Protein AF-A0A7R9WRY1-F1 (afdb_monomer)

pLDDT: mean 90.44, std 11.67, range [33.53, 98.62]

Structure (mmCIF, N/CA/C/O backbone):
data_AF-A0A7R9WRY1-F1
#
_entry.id   AF-A0A7R9WRY1-F1
#
loop_
_atom_site.group_PDB
_atom_site.id
_atom_site.type_symbol
_atom_site.label_atom_id
_atom_site.label_alt_id
_atom_site.label_comp_id
_atom_site.label_asym_id
_atom_site.label_entity_id
_atom_site.label_seq_id
_atom_site.pdbx_PDB_ins_code
_atom_site.Cartn_x
_atom_site.Cartn_y
_atom_site.Cartn_z
_atom_site.occupancy
_atom_site.B_iso_or_equiv
_atom_site.auth_seq_id
_atom_site.auth_comp_id
_atom_site.auth_asym_id
_atom_site.auth_atom_id
_atom_site.pdbx_PDB_model_num
ATOM 1 N N . GLY A 1 1 ? -18.457 -10.066 13.095 1.00 45.50 1 GLY A N 1
ATOM 2 C CA . GLY A 1 1 ? -17.871 -11.104 13.972 1.00 45.50 1 GLY A CA 1
ATOM 3 C C . GLY A 1 1 ? -16.964 -10.451 15.003 1.00 45.50 1 GLY A C 1
ATOM 4 O O . GLY A 1 1 ? -16.812 -9.235 14.932 1.00 45.50 1 GLY A O 1
ATOM 5 N N . PRO A 1 2 ? -16.386 -11.199 15.957 1.00 61.84 2 PRO A N 1
ATOM 6 C CA . PRO A 1 2 ? -15.360 -10.650 16.845 1.00 61.84 2 PRO A CA 1
ATOM 7 C C . PRO A 1 2 ? -14.159 -10.163 16.018 1.00 61.84 2 PRO A C 1
ATOM 9 O O . PRO A 1 2 ? -13.760 -10.835 15.065 1.00 61.84 2 PRO A O 1
ATOM 12 N N . ARG A 1 3 ? -13.620 -8.983 16.350 1.00 76.38 3 ARG A N 1
ATOM 13 C CA . ARG A 1 3 ? -12.417 -8.444 15.698 1.00 76.38 3 ARG A CA 1
ATOM 14 C C . ARG A 1 3 ? -11.204 -9.296 16.074 1.00 76.38 3 ARG A C 1
ATOM 16 O O . ARG A 1 3 ? -11.108 -9.768 17.204 1.00 76.38 3 ARG A O 1
ATOM 23 N N . VAL A 1 4 ? -10.282 -9.482 15.137 1.00 79.62 4 VAL A N 1
ATOM 24 C CA . VAL A 1 4 ? -9.008 -10.168 15.389 1.00 79.62 4 VAL A CA 1
ATOM 25 C C . VAL A 1 4 ? -8.042 -9.167 16.020 1.00 79.62 4 VAL A C 1
ATOM 27 O O . VAL A 1 4 ? -7.995 -8.020 15.574 1.00 79.62 4 VAL A O 1
ATOM 30 N N . ASP A 1 5 ? -7.256 -9.587 17.016 1.00 87.25 5 ASP A N 1
ATOM 31 C CA . ASP A 1 5 ? -6.222 -8.772 17.682 1.00 87.25 5 ASP A CA 1
ATOM 32 C C . ASP A 1 5 ? -5.021 -8.478 16.758 1.00 87.25 5 ASP A C 1
ATOM 34 O O . ASP A 1 5 ? -3.879 -8.862 17.000 1.00 87.25 5 ASP A O 1
ATOM 38 N N . VAL A 1 6 ? -5.298 -7.785 15.658 1.00 92.06 6 VAL A N 1
ATOM 39 C CA . VAL A 1 6 ? -4.339 -7.256 14.696 1.00 92.06 6 VAL A CA 1
ATOM 40 C C . VAL A 1 6 ? -4.426 -5.738 14.740 1.00 92.06 6 VAL A C 1
ATOM 42 O O . VAL A 1 6 ? -5.518 -5.163 14.703 1.00 92.06 6 VAL A O 1
ATOM 45 N N . VAL A 1 7 ? -3.255 -5.108 14.805 1.00 94.25 7 VAL A N 1
ATOM 46 C CA . VAL A 1 7 ? -3.072 -3.658 14.734 1.00 94.25 7 VAL A CA 1
ATOM 47 C C . VAL A 1 7 ? -2.216 -3.321 13.519 1.00 94.25 7 VAL A C 1
ATOM 49 O O . VAL A 1 7 ? -1.226 -4.001 13.253 1.00 94.25 7 VAL A O 1
ATOM 52 N N . THR A 1 8 ? -2.580 -2.290 12.760 1.00 95.75 8 THR A N 1
ATOM 53 C CA . THR A 1 8 ? -1.791 -1.865 11.592 1.00 95.75 8 THR A CA 1
ATOM 54 C C . THR A 1 8 ? -1.905 -0.366 11.329 1.00 95.75 8 THR A C 1
ATOM 56 O O . THR A 1 8 ? -2.825 0.293 11.799 1.00 95.75 8 THR A O 1
ATOM 59 N N . LEU A 1 9 ? -0.966 0.197 10.576 1.00 95.88 9 LEU A N 1
ATOM 60 C CA . LEU A 1 9 ? -0.994 1.596 10.162 1.00 95.88 9 LEU A CA 1
ATOM 61 C C . LEU A 1 9 ? -0.843 1.666 8.644 1.00 95.88 9 LEU A C 1
ATOM 63 O O . LEU A 1 9 ? 0.117 1.133 8.083 1.00 95.88 9 LEU A O 1
ATOM 67 N N . LEU A 1 10 ? -1.792 2.324 7.989 1.00 97.12 10 LEU A N 1
ATOM 68 C CA . LEU A 1 10 ? -1.783 2.557 6.553 1.00 97.12 10 LEU A CA 1
ATOM 69 C C . LEU A 1 10 ? -1.215 3.940 6.241 1.00 97.12 10 LEU A C 1
ATOM 71 O O . LEU A 1 10 ? -1.183 4.836 7.082 1.00 97.12 10 LEU A O 1
ATOM 75 N N . ARG A 1 11 ? -0.737 4.091 5.012 1.00 95.69 11 ARG A N 1
ATOM 76 C CA . ARG A 1 11 ? -0.183 5.328 4.471 1.00 95.69 11 ARG A CA 1
ATOM 77 C C . ARG A 1 11 ? -0.632 5.450 3.028 1.00 95.69 11 ARG A C 1
ATOM 79 O O . ARG A 1 11 ? -0.736 4.423 2.358 1.00 95.69 11 ARG A O 1
ATOM 86 N N . GLU A 1 12 ? -0.819 6.674 2.550 1.00 96.62 12 GLU A N 1
ATOM 87 C CA . GLU A 1 12 ? -1.149 6.920 1.151 1.00 96.62 12 GLU A CA 1
ATOM 88 C C . GLU A 1 12 ? -0.107 6.231 0.228 1.00 96.62 12 GLU A C 1
ATOM 90 O O . GLU A 1 12 ? 1.102 6.457 0.396 1.00 96.62 12 GLU A O 1
ATOM 95 N N . PRO A 1 13 ? -0.536 5.353 -0.702 1.00 96.94 13 PRO A N 1
ATOM 96 C CA . PRO A 1 13 ? 0.351 4.474 -1.470 1.00 96.94 13 PRO A CA 1
ATOM 97 C C . PRO A 1 13 ? 1.444 5.192 -2.267 1.00 96.94 13 PRO A C 1
ATOM 99 O O . PRO A 1 13 ? 2.605 4.772 -2.241 1.00 96.94 13 PRO A O 1
ATOM 102 N N . VAL A 1 14 ? 1.117 6.306 -2.930 1.00 95.31 14 VAL A N 1
ATOM 103 C CA . VAL A 1 14 ? 2.088 7.100 -3.700 1.00 95.31 14 VAL A CA 1
ATOM 104 C C . VAL A 1 14 ? 3.126 7.702 -2.753 1.00 95.31 14 VAL A C 1
ATOM 106 O O . VAL A 1 14 ? 4.333 7.564 -2.958 1.00 95.31 14 VAL A O 1
ATOM 109 N N . SER A 1 15 ? 2.678 8.298 -1.651 1.00 93.38 15 SER A N 1
ATOM 110 C CA . SER A 1 15 ? 3.524 8.854 -0.595 1.00 93.38 15 SER A CA 1
ATOM 111 C C . SER A 1 15 ? 4.430 7.802 0.042 1.00 93.38 15 SER A C 1
ATOM 113 O O . SER A 1 15 ? 5.588 8.096 0.378 1.00 93.38 15 SER A O 1
ATOM 115 N N . ARG A 1 16 ? 3.932 6.571 0.200 1.00 93.75 16 ARG A N 1
ATOM 116 C CA . ARG A 1 16 ? 4.701 5.417 0.669 1.00 93.75 16 ARG A CA 1
ATOM 117 C C . ARG A 1 16 ? 5.790 5.034 -0.331 1.00 93.75 16 ARG A C 1
ATOM 119 O O . ARG A 1 16 ? 6.956 5.009 0.065 1.00 93.75 16 ARG A O 1
ATOM 126 N N . ALA A 1 17 ? 5.449 4.854 -1.605 1.00 94.38 17 ALA A N 1
ATOM 127 C CA . ALA A 1 17 ? 6.409 4.530 -2.656 1.00 94.38 17 ALA A CA 1
ATOM 128 C C . ALA A 1 17 ? 7.502 5.603 -2.811 1.00 94.38 17 ALA A C 1
ATOM 130 O O . ALA A 1 17 ? 8.682 5.269 -2.826 1.00 94.38 17 ALA A O 1
ATOM 131 N N . ILE A 1 18 ? 7.163 6.899 -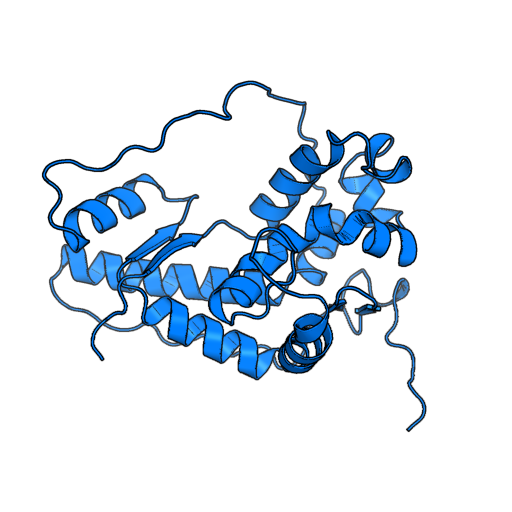2.800 1.00 93.06 18 ILE A N 1
ATOM 132 C CA . ILE A 1 18 ? 8.161 7.992 -2.831 1.00 93.06 18 ILE A CA 1
ATOM 133 C C . ILE A 1 18 ? 9.115 7.892 -1.642 1.00 93.06 18 ILE A C 1
ATOM 135 O O . ILE A 1 18 ? 10.336 8.019 -1.764 1.00 93.06 18 ILE A O 1
ATOM 139 N N . SER A 1 19 ? 8.551 7.707 -0.448 1.00 90.88 19 SER A N 1
ATOM 140 C CA . SER A 1 19 ? 9.341 7.595 0.772 1.00 90.88 19 SER A CA 1
ATOM 141 C C . SER A 1 19 ? 10.289 6.406 0.707 1.00 90.88 19 SER A C 1
ATOM 143 O O . SER A 1 19 ? 11.431 6.521 1.163 1.00 90.88 19 SER A O 1
ATOM 145 N N . HIS A 1 20 ? 9.823 5.291 0.147 1.00 91.62 20 HIS A N 1
ATOM 146 C CA . HIS A 1 20 ? 10.615 4.087 0.019 1.00 91.62 20 HIS A CA 1
ATOM 147 C C . HIS A 1 20 ? 11.671 4.195 -1.081 1.00 91.62 20 HIS A C 1
ATOM 149 O O . HIS A 1 20 ? 12.813 3.841 -0.814 1.00 91.62 20 HIS A O 1
ATOM 155 N N . PHE A 1 21 ? 11.383 4.829 -2.220 1.00 92.94 21 PHE A N 1
ATOM 156 C CA . PHE A 1 21 ? 12.374 5.166 -3.248 1.00 92.94 21 PHE A CA 1
ATOM 157 C C . PHE A 1 21 ? 13.598 5.869 -2.636 1.00 92.94 21 PHE A C 1
ATOM 159 O O . PHE A 1 21 ? 14.739 5.428 -2.799 1.00 92.94 21 PHE A O 1
ATOM 166 N N . TYR A 1 22 ? 13.382 6.926 -1.842 1.00 91.31 22 TYR A N 1
ATOM 167 C CA . TYR A 1 22 ? 14.478 7.670 -1.206 1.00 91.31 22 TYR A CA 1
ATOM 168 C C . TYR A 1 22 ? 15.201 6.904 -0.096 1.00 91.31 22 TYR A C 1
ATOM 170 O O . TYR A 1 22 ? 16.347 7.237 0.226 1.00 91.31 22 TYR A O 1
ATOM 178 N N . PHE A 1 23 ? 14.538 5.930 0.522 1.00 89.88 23 PHE A N 1
ATOM 179 C CA . PHE A 1 23 ? 15.157 5.016 1.473 1.00 89.88 23 PHE A CA 1
ATOM 180 C C . PHE A 1 23 ? 16.017 3.983 0.740 1.00 89.88 23 PHE A C 1
ATOM 182 O O . PHE A 1 23 ? 17.211 3.885 1.018 1.00 89.88 23 PHE A O 1
ATOM 189 N N . PHE A 1 24 ? 15.441 3.298 -0.247 1.00 90.19 24 PHE A N 1
ATOM 190 C CA . PHE A 1 24 ? 16.066 2.234 -1.019 1.00 90.19 24 PHE A CA 1
ATOM 191 C C . PHE A 1 24 ? 17.310 2.723 -1.768 1.00 90.19 24 PHE A C 1
ATOM 193 O O . PHE A 1 24 ? 18.362 2.089 -1.704 1.00 90.19 24 PHE A O 1
ATOM 200 N N . ARG A 1 25 ? 17.260 3.925 -2.361 1.00 90.12 25 ARG A N 1
ATOM 201 C CA . ARG A 1 25 ? 18.398 4.550 -3.067 1.00 90.12 25 ARG A CA 1
ATOM 202 C C . ARG A 1 25 ? 19.676 4.661 -2.220 1.00 90.12 25 ARG A C 1
ATOM 204 O O . ARG A 1 25 ? 20.769 4.806 -2.765 1.00 90.12 25 ARG A O 1
ATOM 211 N N . ARG A 1 26 ? 19.564 4.621 -0.886 1.00 89.25 26 ARG A N 1
ATOM 212 C CA . ARG A 1 26 ? 20.701 4.728 0.047 1.00 89.25 26 ARG A CA 1
ATOM 213 C C . ARG A 1 26 ? 21.490 3.427 0.175 1.00 89.25 26 ARG A C 1
ATOM 215 O O . ARG A 1 26 ? 22.623 3.467 0.648 1.00 89.25 26 ARG A O 1
ATOM 222 N N . PHE A 1 27 ? 20.924 2.289 -0.221 1.00 89.56 27 PHE A N 1
ATOM 223 C CA . PHE A 1 27 ? 21.610 1.010 -0.102 1.00 89.56 27 PHE A CA 1
ATOM 224 C C . PHE A 1 27 ? 22.742 0.875 -1.117 1.00 89.56 27 PHE A C 1
ATOM 226 O O . PHE A 1 27 ? 22.647 1.320 -2.262 1.00 89.56 27 PHE A O 1
ATOM 233 N N . ALA A 1 28 ? 23.830 0.215 -0.712 1.00 90.25 28 ALA A N 1
ATOM 234 C CA . ALA A 1 28 ? 24.978 -0.036 -1.582 1.00 90.25 28 ALA A CA 1
ATOM 235 C C . ALA A 1 28 ? 24.575 -0.798 -2.858 1.00 90.25 28 ALA A C 1
ATOM 237 O O . ALA A 1 28 ? 25.045 -0.446 -3.938 1.00 90.25 28 ALA A O 1
ATOM 238 N N . TYR A 1 29 ? 23.635 -1.738 -2.733 1.00 89.12 29 TYR A N 1
ATOM 239 C CA . TYR A 1 29 ? 23.139 -2.586 -3.816 1.00 89.12 29 TYR A CA 1
ATOM 240 C C . TYR A 1 29 ? 22.046 -1.950 -4.690 1.00 89.12 29 TYR A C 1
ATOM 242 O O . TYR A 1 29 ? 21.668 -2.558 -5.685 1.00 89.12 29 TYR A O 1
ATOM 250 N N . ALA A 1 30 ? 21.530 -0.757 -4.362 1.00 90.31 30 ALA A N 1
ATOM 251 C CA . ALA A 1 30 ? 20.530 -0.117 -5.218 1.00 90.31 30 ALA A CA 1
ATOM 252 C C . ALA A 1 30 ? 21.116 0.162 -6.622 1.00 90.31 30 ALA A C 1
ATOM 254 O O . ALA A 1 30 ? 22.277 0.602 -6.697 1.00 90.31 30 ALA A O 1
ATOM 255 N N . PRO A 1 31 ? 20.354 -0.063 -7.715 1.00 90.19 31 PRO A N 1
ATOM 256 C CA . PRO A 1 31 ? 20.855 0.075 -9.080 1.00 90.19 31 PRO A CA 1
ATOM 257 C C . PRO A 1 31 ? 21.487 1.438 -9.355 1.00 90.19 31 PRO A C 1
ATOM 259 O O . PRO A 1 31 ? 21.016 2.476 -8.880 1.00 90.19 31 PRO A O 1
ATOM 262 N N . LYS A 1 32 ? 22.569 1.448 -10.145 1.00 88.56 32 LYS A N 1
ATOM 263 C CA . LYS A 1 32 ? 23.288 2.688 -10.481 1.00 88.56 32 LYS A CA 1
ATOM 264 C C . LYS A 1 32 ? 22.376 3.693 -11.186 1.00 88.56 32 LYS A C 1
ATOM 266 O O . LYS A 1 32 ? 22.418 4.862 -10.816 1.00 88.56 32 LYS A O 1
ATOM 271 N N . SER A 1 33 ? 21.531 3.226 -12.110 1.00 85.56 33 SER A N 1
ATOM 272 C CA . SER A 1 33 ? 20.552 4.047 -12.838 1.00 85.56 33 SER A CA 1
ATOM 273 C C . SER A 1 33 ? 19.607 4.795 -11.894 1.00 85.56 33 SER A C 1
ATOM 275 O O . SER A 1 33 ? 19.383 5.990 -12.057 1.00 85.56 33 SER A O 1
ATOM 277 N N . MET A 1 34 ? 19.139 4.135 -10.833 1.00 89.00 34 MET A N 1
ATOM 278 C CA . MET A 1 34 ? 18.301 4.750 -9.800 1.00 89.00 34 MET A CA 1
ATOM 279 C C . MET A 1 34 ? 19.071 5.761 -8.931 1.00 89.00 34 MET A C 1
ATOM 281 O O . MET A 1 34 ? 18.517 6.772 -8.501 1.00 89.00 34 MET A O 1
ATOM 285 N N . LYS A 1 35 ? 20.356 5.512 -8.641 1.00 89.50 35 LYS A N 1
ATOM 286 C CA . LYS A 1 35 ? 21.186 6.437 -7.844 1.00 89.50 35 LYS A CA 1
ATOM 287 C C . LYS A 1 35 ? 21.534 7.719 -8.591 1.00 89.50 35 LYS A C 1
ATOM 289 O O . LYS A 1 35 ? 21.655 8.758 -7.945 1.00 89.50 35 LYS A O 1
ATOM 294 N N . SER A 1 36 ? 21.719 7.635 -9.907 1.00 90.19 36 SER A N 1
ATOM 295 C CA . SER A 1 36 ? 22.083 8.770 -10.758 1.00 90.19 36 SER A CA 1
ATOM 296 C C . SER A 1 36 ? 20.894 9.615 -11.216 1.00 90.19 36 SER A C 1
ATOM 298 O O . SER A 1 36 ? 21.121 10.718 -11.696 1.00 90.19 36 SER A O 1
ATOM 300 N N . ARG A 1 37 ? 19.659 9.119 -11.071 1.00 92.00 37 ARG A N 1
ATOM 301 C CA . ARG A 1 37 ? 18.427 9.786 -11.514 1.00 92.00 37 ARG A CA 1
ATOM 302 C C . ARG A 1 37 ? 17.610 10.348 -10.341 1.00 92.00 37 ARG A C 1
ATOM 304 O O . ARG A 1 37 ? 17.663 9.875 -9.196 1.00 92.00 37 ARG A O 1
ATOM 311 N N . THR A 1 38 ? 16.822 11.376 -10.624 1.00 93.69 38 THR A N 1
ATOM 312 C CA . THR A 1 38 ? 15.678 11.784 -9.803 1.00 93.69 38 THR A CA 1
ATOM 313 C C . THR A 1 38 ? 14.568 10.728 -9.876 1.00 93.69 38 THR A C 1
ATOM 315 O O . THR A 1 38 ? 14.595 9.842 -10.726 1.00 93.69 38 THR A O 1
ATOM 318 N N . ILE A 1 39 ? 13.574 10.800 -8.982 1.00 93.38 39 ILE A N 1
ATOM 319 C CA . ILE A 1 39 ? 12.424 9.881 -9.047 1.00 93.38 39 ILE A CA 1
ATOM 320 C C . ILE A 1 39 ? 11.619 10.065 -10.344 1.00 93.38 39 ILE A C 1
ATOM 322 O O . ILE A 1 39 ? 11.138 9.080 -10.892 1.00 93.38 39 ILE A O 1
ATOM 326 N N . ASN A 1 40 ? 11.530 11.302 -10.852 1.00 96.00 40 ASN A N 1
ATOM 327 C CA . ASN A 1 40 ? 10.840 11.617 -12.104 1.00 96.00 40 ASN A CA 1
ATOM 328 C C . ASN A 1 40 ? 11.537 10.945 -13.291 1.00 96.00 40 ASN A C 1
ATOM 330 O O . ASN A 1 40 ? 10.923 10.134 -13.971 1.00 96.00 40 ASN A O 1
ATOM 334 N N . GLU A 1 41 ? 12.835 11.202 -13.476 1.00 95.62 41 GLU A N 1
ATOM 335 C CA . GLU A 1 41 ? 13.641 10.574 -14.537 1.00 95.62 41 GLU A CA 1
ATOM 336 C C . GLU A 1 41 ? 13.610 9.046 -14.422 1.00 95.62 41 GLU A C 1
ATOM 338 O O . GLU A 1 41 ? 13.432 8.339 -15.405 1.00 95.62 41 GLU A O 1
ATOM 343 N N . TRP A 1 42 ? 13.731 8.503 -13.208 1.00 94.75 42 TRP A N 1
ATOM 344 C CA . TRP A 1 42 ? 13.697 7.057 -13.016 1.00 94.75 42 TRP A CA 1
ATOM 345 C C . TRP A 1 42 ? 12.336 6.440 -13.396 1.00 94.75 42 TRP A C 1
ATOM 347 O O . TRP A 1 42 ? 12.329 5.410 -14.062 1.00 94.75 42 TRP A O 1
ATOM 357 N N . LEU A 1 43 ? 11.192 7.047 -13.069 1.00 94.56 43 LEU A N 1
ATOM 358 C CA . LEU A 1 43 ? 9.879 6.525 -13.490 1.00 94.56 43 LEU A CA 1
ATOM 359 C C . LEU A 1 43 ? 9.634 6.694 -15.003 1.00 94.56 43 LEU A C 1
ATOM 361 O O . LEU A 1 43 ? 9.118 5.792 -15.673 1.00 94.56 43 LEU A O 1
ATOM 365 N N . LEU A 1 44 ? 10.008 7.848 -15.555 1.00 95.00 44 LEU A N 1
ATOM 366 C CA . LEU A 1 44 ? 9.702 8.214 -16.939 1.00 95.00 44 LEU A CA 1
ATOM 367 C C . LEU A 1 44 ? 10.654 7.574 -17.959 1.00 95.00 44 LEU A C 1
ATOM 369 O O . LEU A 1 44 ? 10.227 7.276 -19.069 1.00 95.00 44 LEU A O 1
ATOM 373 N N . GLU A 1 45 ? 11.902 7.291 -17.585 1.00 94.31 45 GLU A N 1
ATOM 374 C CA . GLU A 1 45 ? 12.937 6.850 -18.534 1.00 94.31 45 GLU A CA 1
ATOM 375 C C . GLU A 1 45 ? 13.389 5.397 -18.344 1.00 94.31 45 GLU A C 1
ATOM 377 O O . GLU A 1 45 ? 14.063 4.858 -19.220 1.00 94.31 45 GLU A O 1
ATOM 382 N N . SER A 1 46 ? 13.060 4.743 -17.221 1.00 93.19 46 SER A N 1
ATOM 383 C CA . SER A 1 46 ? 13.506 3.360 -16.998 1.00 93.19 46 SER A CA 1
ATOM 384 C C . SER A 1 46 ? 12.820 2.378 -17.947 1.00 93.19 46 SER A C 1
ATOM 386 O O . SER A 1 46 ? 11.615 2.460 -18.179 1.00 93.19 46 SER A O 1
ATOM 388 N N . ASN A 1 47 ? 13.559 1.412 -18.481 1.00 91.94 47 ASN A N 1
ATOM 389 C CA . ASN A 1 47 ? 12.931 0.299 -19.201 1.00 91.94 47 ASN A CA 1
ATOM 390 C C . ASN A 1 47 ? 12.307 -0.725 -18.225 1.00 91.94 47 ASN A C 1
ATOM 392 O O . ASN A 1 47 ? 12.427 -0.590 -17.005 1.00 91.94 47 ASN A O 1
ATOM 396 N N . GLU A 1 48 ? 11.634 -1.744 -18.765 1.00 91.31 48 GLU A N 1
ATOM 397 C CA . GLU A 1 48 ? 10.937 -2.766 -17.973 1.00 91.31 48 GLU A CA 1
ATOM 398 C C . GLU A 1 48 ? 11.887 -3.469 -16.995 1.00 91.31 48 GLU A C 1
ATOM 400 O O . GLU A 1 48 ? 11.622 -3.525 -15.793 1.00 91.31 48 GLU A O 1
ATOM 405 N N . GLN A 1 49 ? 13.038 -3.925 -17.497 1.00 90.44 49 GLN A N 1
ATOM 406 C CA . GLN A 1 49 ? 14.038 -4.619 -16.694 1.00 90.44 49 GLN A CA 1
ATOM 407 C C . GLN A 1 49 ? 14.595 -3.718 -15.589 1.00 90.44 49 GLN A C 1
ATOM 409 O O . GLN A 1 49 ? 14.753 -4.167 -14.461 1.00 90.44 49 GLN A O 1
ATOM 414 N N . GLU A 1 50 ? 14.842 -2.435 -15.864 1.00 92.06 50 GLU A N 1
ATOM 415 C CA . GLU A 1 50 ? 15.304 -1.485 -14.849 1.00 92.06 50 GLU A CA 1
ATOM 416 C C . GLU A 1 50 ? 14.270 -1.295 -13.727 1.00 92.06 50 GLU A C 1
ATOM 418 O O . GLU A 1 50 ? 14.651 -1.230 -12.553 1.00 92.06 50 GLU A O 1
ATOM 423 N N . LEU A 1 51 ? 12.971 -1.232 -14.050 1.00 91.88 51 LEU A N 1
ATOM 424 C CA . LEU A 1 51 ? 11.898 -1.135 -13.051 1.00 91.88 51 LEU A CA 1
ATOM 425 C C . LEU A 1 51 ? 11.699 -2.436 -12.265 1.00 91.88 51 LEU A C 1
ATOM 427 O O . LEU A 1 51 ? 11.378 -2.362 -11.077 1.00 91.88 51 LEU A O 1
ATOM 431 N N . LEU A 1 52 ? 11.915 -3.598 -12.887 1.00 90.88 52 LEU A N 1
ATOM 432 C CA . LEU A 1 52 ? 11.896 -4.905 -12.220 1.00 90.88 52 LEU A CA 1
ATOM 433 C C . LEU A 1 52 ? 13.118 -5.097 -11.306 1.00 90.88 52 LEU A C 1
ATOM 435 O O . LEU A 1 52 ? 12.970 -5.489 -10.149 1.00 90.88 52 LEU A O 1
ATOM 439 N N . ASP A 1 53 ? 14.314 -4.731 -11.765 1.00 89.31 53 ASP A N 1
ATOM 440 C CA . ASP A 1 53 ? 15.560 -4.804 -10.988 1.00 89.31 53 ASP A CA 1
ATOM 441 C C . ASP A 1 53 ? 15.539 -3.868 -9.771 1.00 89.31 53 ASP A C 1
ATOM 443 O O . ASP A 1 53 ? 16.188 -4.123 -8.755 1.00 89.31 53 ASP A O 1
ATOM 447 N N . SER A 1 54 ? 14.788 -2.769 -9.867 1.00 90.69 54 SER A N 1
ATOM 448 C CA . SER A 1 54 ? 14.554 -1.819 -8.777 1.00 90.69 54 SER A CA 1
ATOM 449 C C . SER A 1 54 ? 13.158 -1.936 -8.161 1.00 90.69 54 SER A C 1
ATOM 451 O O . SER A 1 54 ? 12.722 -1.009 -7.478 1.00 90.69 54 SER A O 1
ATOM 453 N N . ARG A 1 55 ? 12.466 -3.071 -8.351 1.00 89.75 55 ARG A N 1
ATOM 454 C CA . ARG A 1 55 ? 11.068 -3.263 -7.932 1.00 89.75 55 ARG A CA 1
ATOM 455 C C . ARG A 1 55 ? 10.824 -2.941 -6.471 1.00 89.75 55 ARG A C 1
ATOM 457 O O . ARG A 1 55 ? 9.868 -2.238 -6.151 1.00 89.75 55 ARG A O 1
ATOM 464 N N . ASP A 1 56 ? 11.730 -3.377 -5.605 1.00 88.06 56 ASP A N 1
ATOM 465 C CA . ASP A 1 56 ? 11.670 -3.108 -4.170 1.00 88.06 56 ASP A CA 1
ATOM 466 C C . ASP A 1 56 ? 11.496 -1.611 -3.868 1.00 88.06 56 ASP A C 1
ATOM 468 O O . ASP A 1 56 ? 10.787 -1.272 -2.933 1.00 88.06 56 ASP A O 1
ATOM 472 N N . ALA A 1 57 ? 12.048 -0.701 -4.681 1.00 89.06 57 ALA A N 1
ATOM 473 C CA . ALA A 1 57 ? 11.953 0.740 -4.456 1.00 89.06 57 ALA A CA 1
ATOM 474 C C . ALA A 1 57 ? 10.523 1.303 -4.541 1.00 89.06 57 ALA A C 1
ATOM 476 O O . ALA A 1 57 ? 10.240 2.317 -3.899 1.00 89.06 57 ALA A O 1
ATOM 477 N N . TRP A 1 58 ? 9.641 0.677 -5.324 1.00 89.12 58 TRP A N 1
ATOM 478 C CA . TRP A 1 58 ? 8.274 1.150 -5.565 1.00 89.12 58 TRP A CA 1
ATOM 479 C C . TRP A 1 58 ? 7.191 0.156 -5.129 1.00 89.12 58 TRP A C 1
ATOM 481 O O . TRP A 1 58 ? 6.093 0.584 -4.775 1.00 89.12 58 TRP A O 1
ATOM 491 N N . GLN A 1 59 ? 7.509 -1.142 -5.049 1.00 88.88 59 GLN A N 1
ATOM 492 C CA . GLN A 1 59 ? 6.624 -2.204 -4.557 1.00 88.88 59 GLN A CA 1
ATOM 493 C C . GLN A 1 59 ? 6.112 -1.946 -3.142 1.00 88.88 59 GLN A C 1
ATOM 495 O O . GLN A 1 59 ? 5.040 -2.427 -2.787 1.00 88.88 59 GLN A O 1
ATOM 500 N N . ASP A 1 60 ? 6.837 -1.198 -2.311 1.00 85.88 60 ASP A N 1
ATOM 501 C CA . ASP A 1 60 ? 6.333 -0.883 -0.975 1.00 85.88 60 ASP A CA 1
ATOM 502 C C . ASP A 1 60 ? 5.034 -0.050 -1.029 1.00 85.88 60 ASP A C 1
ATOM 504 O O . ASP A 1 60 ? 4.228 -0.115 -0.107 1.00 85.88 60 ASP A O 1
ATOM 508 N N . GLY A 1 61 ? 4.764 0.652 -2.140 1.00 88.06 61 GLY A N 1
ATOM 509 C CA . GLY A 1 61 ? 3.454 1.249 -2.431 1.00 88.06 61 GLY A CA 1
ATOM 510 C C . GLY A 1 61 ? 2.353 0.251 -2.823 1.00 88.06 61 GLY A C 1
ATOM 511 O O . GLY A 1 61 ? 1.201 0.647 -2.859 1.00 88.06 61 GLY A O 1
ATOM 512 N N . GLN A 1 62 ? 2.683 -1.016 -3.095 1.00 89.81 62 GLN A N 1
ATOM 513 C CA . GLN A 1 62 ? 1.756 -2.146 -3.316 1.00 89.81 62 GLN A CA 1
ATOM 514 C C . GLN A 1 62 ? 1.663 -3.082 -2.093 1.00 89.81 62 GLN A C 1
ATOM 516 O O . GLN A 1 62 ? 1.228 -4.238 -2.177 1.00 89.81 62 GLN A O 1
ATOM 521 N N . ALA A 1 63 ? 2.232 -2.669 -0.960 1.00 91.44 63 ALA A N 1
ATOM 522 C CA . 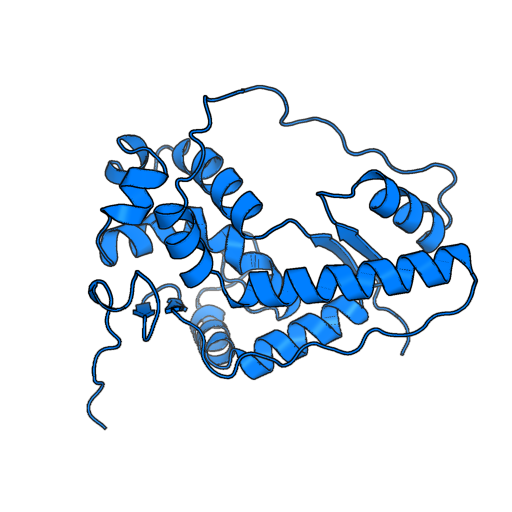ALA A 1 63 ? 2.467 -3.595 0.128 1.00 91.44 63 ALA A CA 1
ATOM 523 C C . ALA A 1 63 ? 1.183 -3.913 0.905 1.00 91.44 63 ALA A C 1
ATOM 525 O O . ALA A 1 63 ? 1.031 -5.055 1.329 1.00 91.44 63 ALA A O 1
ATOM 526 N N . ALA A 1 64 ? 0.266 -2.965 1.112 1.00 95.81 64 ALA A N 1
ATOM 527 C CA . ALA A 1 64 ? -0.853 -3.122 2.040 1.00 95.81 64 ALA A CA 1
ATOM 528 C C . ALA A 1 64 ? -1.785 -4.273 1.646 1.00 95.81 64 ALA A C 1
ATOM 530 O O . ALA A 1 64 ? -2.090 -5.111 2.499 1.00 95.81 64 ALA A O 1
ATOM 531 N N . VAL A 1 65 ? -2.162 -4.383 0.367 1.00 96.75 65 VAL A N 1
ATOM 532 C CA . VAL A 1 65 ? -2.981 -5.509 -0.114 1.00 96.75 65 VAL A CA 1
ATOM 533 C C . VAL A 1 65 ? -2.235 -6.827 0.085 1.00 96.75 65 VAL A C 1
ATOM 535 O O . VAL A 1 65 ? -2.790 -7.776 0.642 1.00 96.75 65 VAL A O 1
ATOM 538 N N . SER A 1 66 ? -0.951 -6.888 -0.278 1.00 94.81 66 SER A N 1
ATOM 539 C CA . SER A 1 66 ? -0.154 -8.115 -0.127 1.00 94.81 66 SER A CA 1
ATOM 540 C C . SER A 1 66 ? 0.066 -8.531 1.338 1.00 94.81 66 SER A C 1
ATOM 542 O O . SER A 1 66 ? 0.073 -9.721 1.661 1.00 94.81 66 SER A O 1
ATOM 544 N N . TRP A 1 67 ? 0.186 -7.564 2.252 1.00 94.69 67 TRP A N 1
ATOM 545 C CA . TRP A 1 67 ? 0.283 -7.796 3.693 1.00 94.69 67 TRP A CA 1
ATOM 546 C C . TRP A 1 67 ? -1.020 -8.347 4.254 1.00 94.69 67 TRP A C 1
ATOM 548 O O . TRP A 1 67 ? -1.015 -9.385 4.915 1.00 94.69 67 TRP A O 1
ATOM 558 N N . LEU A 1 68 ? -2.141 -7.690 3.950 1.00 96.50 68 LEU A N 1
ATOM 559 C CA . LEU A 1 68 ? -3.450 -8.100 4.449 1.00 96.50 68 LEU A CA 1
ATOM 560 C C . LEU A 1 68 ? -3.859 -9.458 3.885 1.00 96.50 68 LEU A C 1
ATOM 562 O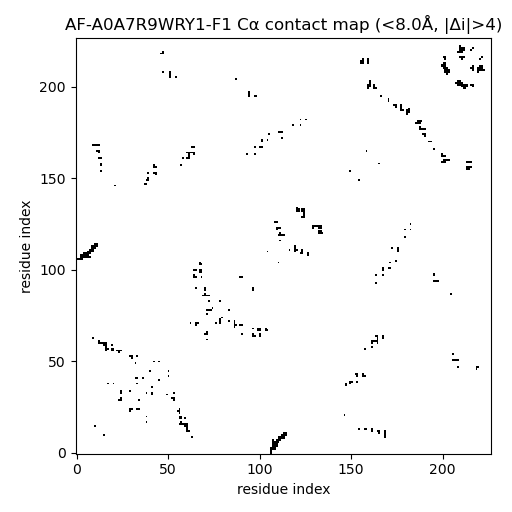 O . LEU A 1 68 ? -4.406 -10.274 4.614 1.00 96.50 68 LEU A O 1
ATOM 566 N N . THR A 1 69 ? -3.547 -9.768 2.630 1.00 96.19 69 THR A N 1
ATOM 567 C CA . THR A 1 69 ? -3.912 -11.050 1.994 1.00 96.19 69 THR A CA 1
ATOM 568 C C . THR A 1 69 ? -2.926 -12.188 2.279 1.00 96.19 69 THR A C 1
ATOM 570 O O . THR A 1 69 ? -3.246 -13.362 2.037 1.00 96.19 69 THR A O 1
ATOM 573 N N . GLY A 1 70 ? -1.765 -11.875 2.862 1.00 93.88 70 GLY A N 1
ATOM 574 C CA . GLY A 1 70 ? -0.695 -12.832 3.141 1.00 93.88 70 GLY A CA 1
ATOM 575 C C . GLY A 1 70 ? 0.080 -13.266 1.893 1.00 93.88 70 GLY A C 1
ATOM 576 O O . GLY A 1 70 ? 0.682 -14.341 1.895 1.00 93.88 70 GLY A O 1
ATOM 577 N N . THR A 1 71 ? 0.060 -12.468 0.824 1.00 94.00 71 THR A N 1
ATOM 578 C CA . THR A 1 71 ? 0.803 -12.707 -0.425 1.00 94.00 71 THR A CA 1
ATOM 579 C C . THR A 1 71 ? 2.112 -11.923 -0.503 1.00 94.00 71 THR A C 1
ATOM 581 O O . THR A 1 71 ? 2.847 -12.086 -1.469 1.00 94.00 71 THR A O 1
ATOM 584 N N . HIS A 1 72 ? 2.458 -11.121 0.512 1.00 92.25 72 HIS A N 1
ATOM 585 C CA . HIS A 1 72 ? 3.739 -10.415 0.543 1.00 92.25 72 HIS A CA 1
ATOM 586 C C . HIS A 1 72 ? 4.922 -11.397 0.466 1.00 92.25 72 HIS A C 1
ATOM 588 O O . HIS A 1 72 ? 4.988 -12.375 1.221 1.00 92.25 72 HIS A O 1
ATOM 594 N N . ILE A 1 73 ? 5.857 -11.128 -0.447 1.00 89.62 73 ILE A N 1
ATOM 595 C CA . ILE A 1 73 ? 7.033 -11.963 -0.712 1.00 89.62 73 ILE A CA 1
ATOM 596 C C . ILE A 1 73 ? 8.286 -11.178 -0.342 1.00 89.62 73 ILE A C 1
ATOM 598 O O . ILE A 1 73 ? 8.755 -10.330 -1.096 1.00 89.62 73 ILE A O 1
ATOM 602 N N . ALA A 1 74 ? 8.863 -11.510 0.809 1.00 85.50 74 ALA A N 1
ATOM 603 C CA . ALA A 1 74 ? 10.203 -11.090 1.189 1.00 85.50 74 ALA A CA 1
ATOM 604 C C . ALA A 1 74 ? 10.800 -12.068 2.210 1.00 85.50 74 ALA A C 1
ATOM 606 O O . ALA A 1 74 ? 10.084 -12.663 3.016 1.00 85.50 74 ALA A O 1
ATOM 607 N N . SER A 1 75 ? 12.122 -12.232 2.215 1.00 84.12 75 SER A N 1
ATOM 608 C CA . SER A 1 75 ? 12.782 -13.143 3.162 1.00 84.12 75 SER A CA 1
ATOM 609 C C . SER A 1 75 ? 12.590 -12.709 4.619 1.00 84.12 75 SER A C 1
ATOM 611 O O . SER A 1 75 ? 12.407 -13.546 5.497 1.00 84.12 75 SER A O 1
ATOM 613 N N . TRP A 1 76 ? 12.575 -11.401 4.878 1.00 82.81 76 TRP A N 1
ATOM 614 C CA . TRP A 1 76 ? 12.413 -10.830 6.217 1.00 82.81 76 TRP A CA 1
ATOM 615 C C . TRP A 1 76 ? 10.978 -10.912 6.759 1.00 82.81 76 TRP A C 1
ATOM 617 O O . TRP A 1 76 ? 10.788 -10.726 7.957 1.00 82.81 76 TRP A O 1
ATOM 627 N N . VAL A 1 77 ? 9.987 -11.247 5.920 1.00 84.31 77 VAL A N 1
ATOM 628 C CA . VAL A 1 77 ? 8.629 -11.610 6.374 1.00 84.31 77 VAL A CA 1
ATOM 629 C C . VAL A 1 77 ? 8.459 -13.116 6.591 1.00 84.31 77 VAL A C 1
ATOM 631 O O . VAL A 1 77 ? 7.343 -13.588 6.785 1.00 84.31 77 VAL A O 1
ATOM 634 N N . GLY A 1 78 ? 9.548 -13.888 6.524 1.00 87.62 78 GLY A N 1
ATOM 635 C CA . GLY A 1 78 ? 9.517 -15.341 6.690 1.00 87.62 78 GLY A CA 1
ATOM 636 C C . GLY A 1 78 ? 9.001 -16.109 5.471 1.00 87.62 78 GLY A C 1
ATOM 637 O O . GLY A 1 78 ? 8.768 -17.306 5.584 1.00 87.62 78 GLY A O 1
ATOM 638 N N . CYS A 1 79 ? 8.843 -15.462 4.307 1.00 90.94 79 CYS A N 1
ATOM 639 C CA . CYS A 1 79 ? 8.452 -16.151 3.077 1.00 90.94 79 CYS A CA 1
ATOM 640 C C . CYS A 1 79 ? 9.607 -17.025 2.574 1.00 90.94 79 CYS A C 1
ATOM 642 O O . CYS A 1 79 ? 10.671 -16.526 2.190 1.00 90.94 79 CYS A O 1
ATOM 644 N N . THR A 1 80 ? 9.389 -18.335 2.527 1.00 92.31 80 THR A N 1
ATOM 645 C CA . THR A 1 80 ? 10.340 -19.293 1.963 1.00 92.31 80 THR A CA 1
ATOM 646 C C . THR A 1 80 ? 10.275 -19.296 0.436 1.00 92.31 80 THR A C 1
ATOM 648 O O . THR A 1 80 ? 9.262 -18.933 -0.164 1.00 92.31 80 THR A O 1
ATOM 651 N N . LYS A 1 81 ? 11.348 -19.751 -0.229 1.00 90.94 81 LYS A N 1
ATOM 652 C CA . LYS A 1 81 ? 11.368 -19.886 -1.699 1.00 90.94 81 LYS A CA 1
ATOM 653 C C . LYS A 1 81 ? 10.273 -20.824 -2.226 1.00 90.94 81 LYS A C 1
ATOM 655 O O . LYS A 1 81 ? 9.794 -20.614 -3.333 1.00 90.94 81 LYS A O 1
ATOM 660 N N . ALA A 1 82 ? 9.882 -21.827 -1.437 1.00 93.81 82 ALA A N 1
ATOM 661 C CA . ALA A 1 82 ? 8.846 -22.791 -1.800 1.00 93.81 82 ALA A CA 1
ATOM 662 C C . ALA A 1 82 ? 7.434 -22.177 -1.819 1.00 93.81 82 ALA A C 1
ATOM 664 O O . ALA A 1 82 ? 6.575 -22.649 -2.556 1.00 93.81 82 ALA A O 1
ATOM 665 N N . GLU A 1 83 ? 7.195 -21.111 -1.050 1.00 93.06 83 GLU A N 1
ATOM 666 C CA . GLU A 1 83 ? 5.893 -20.433 -0.989 1.00 93.06 83 GLU A CA 1
ATOM 667 C C . GLU A 1 83 ? 5.697 -19.392 -2.096 1.00 93.06 83 GLU A C 1
ATOM 669 O O . GLU A 1 83 ? 4.559 -19.013 -2.378 1.00 93.06 83 GLU A O 1
ATOM 674 N N .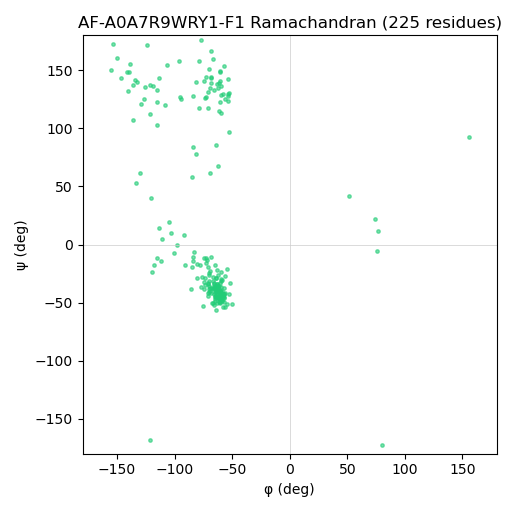 ILE A 1 84 ? 6.784 -18.924 -2.724 1.00 92.06 84 ILE A N 1
ATOM 675 C CA . ILE A 1 84 ? 6.745 -17.853 -3.732 1.00 92.06 84 ILE A CA 1
ATOM 676 C C . ILE A 1 84 ? 5.771 -18.181 -4.874 1.00 92.06 84 ILE A C 1
ATOM 678 O O . ILE A 1 84 ? 4.897 -17.351 -5.119 1.00 92.06 84 ILE A O 1
ATOM 682 N N . PRO A 1 85 ? 5.827 -19.360 -5.532 1.00 92.94 85 PRO A N 1
ATOM 683 C CA . PRO A 1 85 ? 4.935 -19.645 -6.656 1.00 92.94 85 PRO A CA 1
ATOM 684 C C . PRO A 1 85 ? 3.451 -19.581 -6.276 1.00 92.94 85 PRO A C 1
ATOM 686 O O . PRO A 1 85 ? 2.655 -18.999 -7.003 1.00 92.94 85 PRO A O 1
ATOM 689 N N . ALA A 1 86 ? 3.082 -20.117 -5.109 1.00 93.25 86 ALA A N 1
ATOM 690 C CA . ALA A 1 86 ? 1.695 -20.121 -4.649 1.00 93.25 86 ALA A CA 1
ATOM 691 C C . ALA A 1 86 ? 1.189 -18.712 -4.294 1.00 93.25 86 ALA A C 1
ATOM 693 O O . ALA A 1 86 ? 0.033 -18.382 -4.561 1.00 93.25 86 ALA A O 1
ATOM 694 N N . LYS A 1 87 ? 2.044 -17.867 -3.700 1.00 94.00 87 LYS A N 1
ATOM 695 C CA . LYS A 1 87 ? 1.705 -16.469 -3.390 1.00 94.00 87 LYS A CA 1
ATOM 696 C C . LYS A 1 87 ? 1.552 -15.632 -4.658 1.00 94.00 87 LYS A C 1
ATOM 698 O O . LYS A 1 87 ? 0.602 -14.860 -4.735 1.00 94.00 87 LYS A O 1
ATOM 703 N N . GLU A 1 88 ? 2.439 -15.820 -5.635 1.00 91.62 88 GLU A N 1
ATOM 704 C CA . GLU A 1 88 ? 2.361 -15.142 -6.933 1.00 91.62 88 GLU A CA 1
ATOM 705 C C . GLU A 1 88 ? 1.111 -15.554 -7.712 1.00 91.62 88 GLU A C 1
ATOM 707 O O . GLU A 1 88 ? 0.408 -14.695 -8.236 1.00 91.62 88 GLU A O 1
ATOM 712 N N . GLU A 1 89 ? 0.786 -16.850 -7.738 1.00 92.62 89 GLU A N 1
ATOM 713 C CA . GLU A 1 89 ? -0.428 -17.342 -8.395 1.00 92.62 89 GLU A CA 1
ATOM 714 C C . GLU A 1 89 ? -1.684 -16.736 -7.766 1.00 92.62 89 GLU A C 1
ATOM 716 O O . GLU A 1 89 ? -2.540 -16.196 -8.461 1.00 92.62 89 GLU A O 1
ATOM 721 N N . LYS A 1 90 ? -1.753 -16.733 -6.431 1.00 93.25 90 LYS A N 1
ATOM 722 C CA . LYS A 1 90 ? -2.861 -16.124 -5.694 1.00 93.25 90 LYS A CA 1
ATOM 723 C C . LYS A 1 90 ? -2.981 -14.616 -5.959 1.00 93.25 90 LYS A C 1
ATOM 725 O O . LYS A 1 90 ? -4.092 -14.102 -6.012 1.00 93.25 90 LYS A O 1
ATOM 730 N N . ALA A 1 91 ? -1.862 -13.910 -6.125 1.00 92.12 91 ALA A N 1
ATOM 731 C CA . ALA A 1 91 ? -1.842 -12.469 -6.370 1.00 92.12 91 ALA A CA 1
ATOM 732 C C . ALA A 1 91 ? -2.321 -12.063 -7.780 1.00 92.12 91 ALA A C 1
ATOM 734 O O . ALA A 1 91 ? -2.596 -10.882 -8.000 1.00 92.12 91 ALA A O 1
ATOM 735 N N . LYS A 1 92 ? -2.447 -13.006 -8.727 1.00 90.50 92 LYS A N 1
ATOM 736 C CA . LYS A 1 92 ? -2.987 -12.733 -10.073 1.00 90.50 92 LYS A CA 1
ATOM 737 C C . LYS A 1 92 ? -4.464 -12.340 -10.043 1.00 90.50 92 LYS A C 1
ATOM 739 O O . LYS A 1 92 ? -4.881 -11.477 -10.815 1.00 90.50 92 LYS A O 1
ATOM 744 N N . ASP A 1 93 ? -5.241 -12.933 -9.140 1.00 94.12 93 ASP A N 1
ATOM 745 C CA . ASP A 1 93 ? -6.652 -12.598 -8.953 1.00 94.12 93 ASP A CA 1
ATOM 746 C C . ASP A 1 93 ? -6.794 -11.345 -8.077 1.00 94.12 93 ASP A C 1
ATOM 748 O O . ASP A 1 93 ? -7.066 -11.400 -6.874 1.00 94.12 93 ASP A O 1
ATOM 752 N N . HIS A 1 94 ? -6.558 -10.184 -8.688 1.00 94.19 94 HIS A N 1
ATOM 753 C CA . HIS A 1 94 ? -6.625 -8.897 -7.999 1.00 94.19 94 HIS A CA 1
ATOM 754 C C . HIS A 1 94 ? -8.008 -8.618 -7.393 1.00 94.19 94 HIS A C 1
ATOM 756 O O . HIS A 1 94 ? -8.080 -7.991 -6.338 1.00 94.19 94 HIS A O 1
ATOM 762 N N . VAL A 1 95 ? -9.096 -9.102 -8.005 1.00 96.69 95 VAL A N 1
ATOM 763 C CA . VAL A 1 95 ? -10.455 -8.910 -7.481 1.00 96.69 95 VAL A CA 1
ATOM 764 C C . VAL A 1 95 ? -10.611 -9.660 -6.162 1.00 96.69 95 VAL A C 1
ATOM 766 O O . VAL A 1 95 ? -10.979 -9.056 -5.150 1.00 96.69 95 VAL A O 1
ATOM 769 N N . ALA A 1 96 ? -10.246 -10.945 -6.133 1.00 97.31 96 ALA A N 1
ATOM 770 C CA . ALA A 1 96 ? -10.264 -11.728 -4.902 1.00 97.31 96 ALA A CA 1
ATOM 771 C C . ALA A 1 96 ? -9.303 -11.163 -3.843 1.00 97.31 96 ALA A C 1
ATOM 773 O O . ALA A 1 96 ? -9.605 -11.205 -2.648 1.00 97.31 96 ALA A O 1
ATOM 774 N N . MET A 1 97 ? -8.148 -10.622 -4.251 1.00 97.19 97 MET A N 1
ATOM 775 C CA . MET A 1 97 ? -7.180 -10.046 -3.312 1.00 97.19 97 MET A CA 1
ATOM 776 C C . MET A 1 97 ? -7.680 -8.745 -2.686 1.00 97.19 97 MET A C 1
ATOM 778 O O . MET A 1 97 ? -7.518 -8.563 -1.480 1.00 97.19 97 MET A O 1
ATOM 782 N N . LEU A 1 98 ? -8.322 -7.867 -3.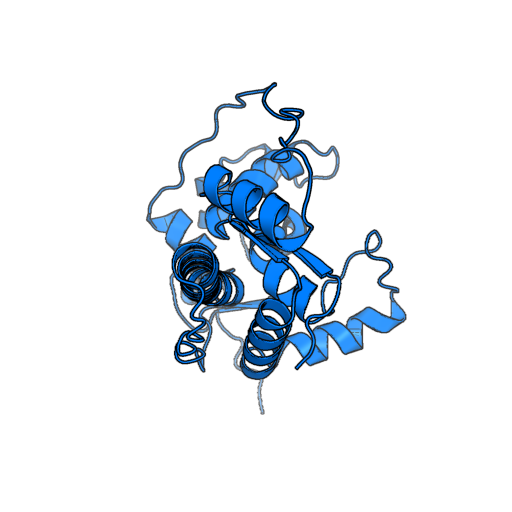458 1.00 97.94 98 LEU A N 1
ATOM 783 C CA . LEU A 1 98 ? -8.904 -6.628 -2.939 1.00 97.94 98 LEU A CA 1
ATOM 784 C C . LEU A 1 98 ? -10.067 -6.912 -1.988 1.00 97.94 98 LEU A C 1
ATOM 786 O O . LEU A 1 98 ? -10.102 -6.340 -0.897 1.00 97.94 98 LEU A O 1
ATOM 790 N N . GLN A 1 99 ? -10.938 -7.860 -2.345 1.00 98.19 99 GLN A N 1
ATOM 791 C CA . GLN A 1 99 ? -12.020 -8.327 -1.478 1.00 98.19 99 GLN A CA 1
ATOM 792 C C . GLN A 1 99 ? -11.473 -8.834 -0.135 1.00 98.19 99 GLN A C 1
ATOM 794 O O . GLN A 1 99 ? -11.853 -8.350 0.931 1.00 98.19 99 GLN A O 1
ATOM 799 N N . LEU A 1 100 ? -10.511 -9.761 -0.181 1.00 98.19 100 LEU A N 1
ATOM 800 C CA . LEU A 1 100 ? -9.916 -10.343 1.020 1.00 98.19 100 LEU A CA 1
ATOM 801 C C . LEU A 1 100 ? -9.157 -9.302 1.859 1.00 98.19 100 LEU A C 1
ATOM 803 O O . LEU A 1 100 ? -9.165 -9.377 3.089 1.00 98.19 100 LEU A O 1
ATOM 807 N N . ALA A 1 101 ? -8.481 -8.342 1.223 1.00 98.31 101 ALA A N 1
ATOM 808 C CA . ALA A 1 101 ? -7.794 -7.261 1.922 1.00 98.31 101 ALA A CA 1
ATOM 809 C C . ALA A 1 101 ? -8.781 -6.348 2.659 1.00 98.31 101 ALA A C 1
ATOM 811 O O . ALA A 1 101 ? -8.546 -6.036 3.826 1.00 98.31 101 ALA A O 1
ATOM 812 N N . ALA A 1 102 ? -9.883 -5.962 2.008 1.00 98.25 102 ALA A N 1
ATOM 813 C CA . ALA A 1 102 ? -10.937 -5.142 2.598 1.00 98.25 102 ALA A CA 1
ATOM 814 C C . ALA A 1 102 ? -11.583 -5.837 3.806 1.00 98.25 102 ALA A C 1
ATOM 816 O O . ALA A 1 102 ? -11.634 -5.259 4.892 1.00 98.25 102 ALA A O 1
ATOM 817 N N . GLU A 1 103 ? -11.974 -7.106 3.654 1.00 97.12 103 GLU A N 1
ATOM 818 C CA . GLU A 1 103 ? -12.541 -7.921 4.738 1.00 97.12 103 GLU A CA 1
ATOM 819 C C . GLU A 1 103 ? -11.584 -8.042 5.927 1.00 97.12 103 GLU A C 1
ATOM 821 O O . GLU A 1 103 ? -11.976 -7.892 7.087 1.00 97.12 103 GLU A O 1
ATOM 826 N N . ARG A 1 104 ? -10.298 -8.294 5.659 1.00 97.50 104 ARG A N 1
ATOM 827 C CA . ARG A 1 104 ? -9.297 -8.429 6.721 1.00 97.50 104 ARG A CA 1
ATOM 828 C C . ARG A 1 104 ? -9.010 -7.105 7.406 1.00 97.50 104 ARG A C 1
ATOM 830 O O . ARG A 1 104 ? -8.874 -7.104 8.629 1.00 97.50 104 ARG A O 1
ATOM 837 N N . LEU A 1 105 ? -8.966 -6.002 6.661 1.00 98.00 105 LEU A N 1
ATOM 838 C CA . LEU A 1 105 ? -8.840 -4.666 7.232 1.00 98.00 105 LEU A CA 1
ATOM 839 C C . LEU A 1 105 ? -10.020 -4.350 8.162 1.00 98.00 105 LEU A C 1
ATOM 841 O O . LEU A 1 105 ? -9.784 -3.934 9.297 1.00 98.00 105 LEU A O 1
ATOM 845 N N . ASP A 1 106 ? -11.259 -4.625 7.744 1.00 96.50 106 ASP A N 1
ATOM 846 C CA . ASP A 1 106 ? -12.451 -4.460 8.593 1.00 96.50 106 ASP A CA 1
ATOM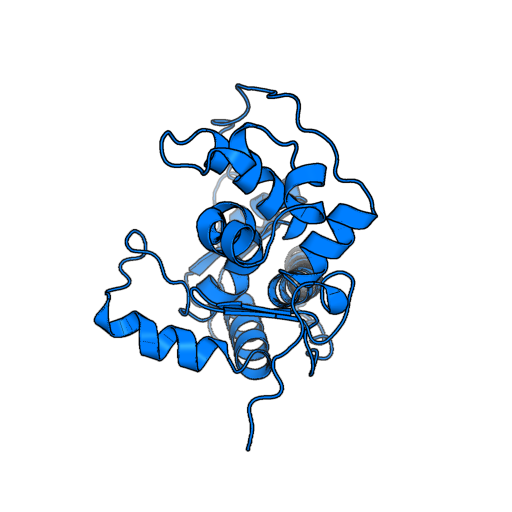 847 C C . ASP A 1 106 ? -12.431 -5.383 9.820 1.00 96.50 106 ASP A C 1
ATOM 849 O O . ASP A 1 106 ? -12.816 -4.986 10.920 1.00 96.50 106 ASP A O 1
ATOM 853 N N . SER A 1 107 ? -11.870 -6.585 9.690 1.00 95.62 107 SER A N 1
ATOM 854 C CA . SER A 1 107 ? -11.736 -7.505 10.822 1.00 95.62 107 SER A CA 1
ATOM 855 C C . SER A 1 107 ? -10.667 -7.101 11.848 1.00 95.62 107 SER A C 1
ATOM 857 O O . SER A 1 107 ? -10.671 -7.638 12.958 1.00 95.62 107 SER A O 1
ATOM 859 N N . THR A 1 108 ? -9.749 -6.181 11.513 1.00 96.50 108 THR A N 1
ATOM 860 C CA . THR A 1 108 ? -8.716 -5.730 12.461 1.00 96.50 108 THR A CA 1
ATOM 861 C C . THR A 1 108 ? -9.345 -5.088 13.687 1.00 96.50 108 THR A C 1
ATOM 863 O O . THR A 1 108 ? -10.280 -4.288 13.575 1.00 96.50 108 THR A O 1
ATOM 866 N N . ARG A 1 109 ? -8.774 -5.361 14.863 1.00 95.56 109 ARG A N 1
ATOM 867 C CA . ARG A 1 109 ? -9.124 -4.649 16.092 1.00 95.56 109 ARG A CA 1
ATOM 868 C C . ARG A 1 109 ? -8.911 -3.152 15.933 1.00 95.56 109 ARG A C 1
ATOM 870 O O . ARG A 1 109 ? -9.803 -2.377 16.264 1.00 95.56 109 ARG A O 1
ATOM 877 N N . TRP A 1 110 ? -7.773 -2.766 15.362 1.00 96.69 110 TRP A N 1
ATOM 878 C CA . TRP A 1 110 ? -7.458 -1.375 15.079 1.00 96.69 110 TRP A CA 1
ATOM 879 C C . TRP A 1 110 ? -6.623 -1.240 13.805 1.00 96.69 110 TRP A C 1
ATOM 881 O O . TRP A 1 110 ? -5.708 -2.023 13.549 1.00 96.69 110 TRP A O 1
ATOM 891 N N . PHE A 1 111 ? -6.894 -0.184 13.047 1.00 98.12 111 PHE A N 1
ATOM 892 C CA . PHE A 1 111 ? -5.931 0.360 12.107 1.00 98.12 111 PHE A CA 1
ATOM 893 C C . PHE A 1 111 ? -5.965 1.885 12.166 1.00 98.12 111 PHE A C 1
ATOM 895 O O . PHE A 1 111 ? -6.980 2.471 12.544 1.00 98.12 111 PHE A O 1
ATOM 902 N N . GLY A 1 112 ? -4.862 2.517 11.783 1.00 97.75 112 GLY A N 1
ATOM 903 C CA . GLY A 1 112 ? -4.781 3.967 11.640 1.00 97.75 112 GLY A CA 1
ATOM 904 C C . GLY A 1 112 ? -4.341 4.402 10.247 1.00 97.75 112 GLY A C 1
ATOM 905 O O . GLY A 1 112 ? -3.885 3.591 9.437 1.00 97.75 112 GLY A O 1
ATOM 906 N N . ILE A 1 113 ? -4.422 5.706 10.008 1.00 98.06 113 ILE A N 1
ATOM 907 C CA . ILE A 1 113 ? -3.964 6.391 8.800 1.00 98.06 113 ILE A CA 1
ATOM 908 C C . ILE A 1 113 ? -2.830 7.336 9.198 1.00 98.06 113 ILE A C 1
ATOM 910 O O . ILE A 1 113 ? -2.993 8.194 10.064 1.00 98.06 113 ILE A O 1
ATOM 914 N N . LEU A 1 114 ? -1.657 7.182 8.585 1.00 94.75 114 LEU A N 1
ATOM 915 C CA . LEU A 1 114 ? -0.467 7.956 8.941 1.00 94.75 114 LEU A CA 1
ATOM 916 C C . LEU A 1 114 ? -0.657 9.461 8.700 1.00 94.75 114 LEU A C 1
ATOM 918 O O . LEU A 1 114 ? -0.171 10.278 9.482 1.00 94.75 114 LEU A O 1
ATOM 922 N N . GLU A 1 115 ? -1.365 9.820 7.632 1.00 95.69 115 GLU A N 1
ATOM 923 C CA . GLU A 1 115 ? -1.733 11.189 7.263 1.00 95.69 115 GLU A CA 1
ATOM 924 C C . GLU A 1 115 ? -2.673 11.844 8.289 1.00 95.69 115 GLU A C 1
ATOM 926 O O . GLU A 1 115 ? -2.766 13.067 8.345 1.00 95.69 115 GLU A O 1
ATOM 931 N N . ASP A 1 116 ? -3.310 11.039 9.139 1.00 97.19 116 ASP A N 1
ATOM 932 C CA . ASP A 1 116 ? -4.233 11.459 10.185 1.00 97.19 116 ASP A CA 1
ATOM 933 C C . ASP A 1 116 ? -3.913 10.758 11.514 1.00 97.19 116 ASP A C 1
ATOM 935 O O . ASP A 1 116 ? -4.705 10.075 12.176 1.00 97.19 116 ASP A O 1
ATOM 939 N N . LEU A 1 117 ? -2.644 10.904 11.879 1.00 95.69 117 LEU A N 1
ATOM 940 C CA . LEU A 1 117 ? -2.078 10.296 13.064 1.00 95.69 117 LEU A CA 1
ATOM 941 C C . LEU A 1 117 ? -2.776 10.704 14.378 1.00 95.69 117 LEU A C 1
ATOM 943 O O . LEU A 1 117 ? -2.931 9.820 15.222 1.00 95.69 117 LEU A O 1
ATOM 947 N N . PRO A 1 118 ? -3.192 11.973 14.596 1.00 96.31 118 PRO A N 1
ATOM 948 C CA . PRO A 1 118 ? -3.852 12.364 15.842 1.00 96.31 118 PRO A CA 1
ATOM 949 C C . PRO A 1 118 ? -5.122 11.551 16.114 1.00 96.31 118 PRO A C 1
ATOM 951 O O . PRO A 1 118 ? -5.192 10.889 17.150 1.00 96.31 118 PRO A O 1
ATOM 954 N N . ARG A 1 119 ? -6.061 11.499 15.154 1.00 97.75 119 ARG A N 1
ATOM 955 C CA . ARG A 1 119 ? -7.291 10.701 15.290 1.00 97.75 119 ARG A CA 1
ATOM 956 C C . ARG A 1 119 ? -6.982 9.209 15.385 1.00 97.75 119 ARG A C 1
ATOM 958 O O . ARG A 1 119 ? -7.579 8.495 16.184 1.00 97.75 119 ARG A O 1
ATOM 965 N N . SER A 1 120 ? -5.996 8.734 14.623 1.00 97.94 120 SER A N 1
ATOM 966 C CA . SER A 1 120 ? -5.579 7.327 14.662 1.00 97.94 120 SER A CA 1
ATOM 967 C C . SER A 1 120 ? -5.109 6.888 16.052 1.00 97.94 120 SER A C 1
ATOM 969 O O . SER A 1 120 ? -5.485 5.811 16.518 1.00 97.94 120 SER A O 1
ATOM 971 N N . MET A 1 121 ? -4.299 7.709 16.726 1.00 97.50 121 MET A N 1
ATOM 972 C CA . MET A 1 121 ? -3.778 7.403 18.063 1.00 97.50 121 MET A CA 1
ATOM 973 C C . MET A 1 121 ? -4.842 7.558 19.154 1.00 97.50 121 MET A C 1
ATOM 975 O O . MET A 1 121 ? -4.834 6.794 20.118 1.00 97.50 121 MET A O 1
ATOM 979 N N . GLU A 1 122 ? -5.778 8.491 18.992 1.00 97.69 122 GLU A N 1
ATOM 980 C CA . GLU A 1 122 ? -6.943 8.629 19.873 1.00 97.69 122 GLU A CA 1
ATOM 981 C C . GLU A 1 122 ? -7.855 7.395 19.793 1.00 97.69 122 GLU A C 1
ATOM 983 O O . GLU A 1 122 ? -8.193 6.805 20.820 1.00 97.69 122 GLU A O 1
ATOM 988 N N . LEU A 1 123 ? -8.144 6.904 18.582 1.00 97.38 123 LEU A N 1
ATOM 989 C CA . LEU A 1 123 ? -8.850 5.631 18.405 1.00 97.38 123 LEU A CA 1
ATOM 990 C C . LEU A 1 123 ? -8.085 4.454 19.005 1.00 97.38 123 LEU A C 1
ATOM 992 O O . LEU A 1 123 ? -8.699 3.579 19.610 1.00 97.38 123 LEU A O 1
ATOM 996 N N . LEU A 1 124 ? -6.756 4.419 18.863 1.00 96.88 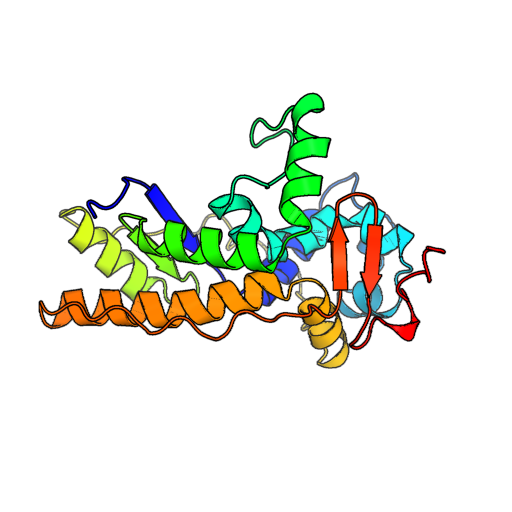124 LEU A N 1
ATOM 997 C CA . LEU A 1 124 ? -5.936 3.356 19.449 1.00 96.88 124 LEU A CA 1
ATOM 998 C C . LEU A 1 124 ? -6.055 3.345 20.976 1.00 96.88 124 LEU A C 1
ATOM 1000 O O . LEU A 1 124 ? -6.200 2.283 21.579 1.00 96.88 124 LEU A O 1
ATOM 1004 N N . GLN A 1 125 ? -6.013 4.527 21.596 1.00 97.12 125 GLN A N 1
ATOM 1005 C CA . GLN A 1 125 ? -6.210 4.680 23.031 1.00 97.12 125 GLN A CA 1
ATOM 1006 C C . GLN A 1 125 ? -7.574 4.140 23.461 1.00 97.12 125 GLN A C 1
ATOM 1008 O O . GLN A 1 125 ? -7.642 3.369 24.415 1.00 97.12 125 GLN A O 1
ATOM 1013 N N . HIS A 1 126 ? -8.636 4.524 22.751 1.00 95.62 126 HIS A N 1
ATOM 1014 C CA . HIS A 1 126 ? -9.999 4.101 23.054 1.00 95.62 126 HIS A CA 1
ATOM 1015 C C . HIS A 1 126 ? -10.185 2.578 22.908 1.00 95.62 126 HIS A C 1
ATOM 1017 O O . HIS A 1 126 ? -10.632 1.920 23.845 1.00 95.62 126 HIS A O 1
ATOM 1023 N N . GLU A 1 127 ? -9.772 1.994 21.778 1.00 94.81 127 GLU A N 1
ATOM 1024 C CA . GLU A 1 127 ? -9.942 0.562 21.453 1.00 94.81 127 GLU A CA 1
ATOM 1025 C C . GLU A 1 127 ? -9.208 -0.394 22.413 1.00 94.81 127 GLU A C 1
ATOM 1027 O O . GLU A 1 127 ? -9.592 -1.558 22.592 1.00 94.81 127 GLU A O 1
ATOM 1032 N N . PHE A 1 128 ? -8.136 0.086 23.042 1.00 95.25 128 PHE A N 1
ATOM 1033 C CA . PHE A 1 128 ? -7.345 -0.681 24.006 1.00 95.25 128 PHE A CA 1
ATOM 1034 C C . PHE A 1 128 ? -7.469 -0.167 25.442 1.00 95.25 128 PHE A C 1
ATOM 1036 O O . PHE A 1 128 ? -6.797 -0.701 26.320 1.00 95.25 128 PHE A O 1
ATOM 1043 N N . GLN A 1 129 ? -8.329 0.829 25.691 1.00 95.38 129 GLN A N 1
ATOM 1044 C CA . GLN A 1 129 ? -8.542 1.440 27.009 1.00 95.38 129 GLN A CA 1
ATOM 1045 C C . GLN A 1 129 ? -7.226 1.878 27.671 1.00 95.38 129 GLN A C 1
ATOM 1047 O O . GLN A 1 129 ? -6.992 1.668 28.860 1.00 95.38 129 GLN A O 1
ATOM 1052 N N . LEU A 1 130 ? -6.331 2.466 26.875 1.00 96.38 130 LEU A N 1
ATOM 1053 C CA . LEU A 1 130 ? -5.027 2.910 27.352 1.00 96.38 130 LEU A CA 1
ATOM 1054 C C . LEU A 1 130 ? -5.181 4.180 28.197 1.00 96.38 130 LEU A C 1
ATOM 1056 O O . LEU A 1 130 ? -5.919 5.100 27.840 1.00 96.38 130 LEU A O 1
ATOM 1060 N N . GLU A 1 131 ? -4.408 4.280 29.278 1.00 97.19 131 GLU A N 1
ATOM 1061 C CA . GLU A 1 131 ? -4.438 5.447 30.172 1.00 97.19 131 GLU A CA 1
ATOM 1062 C C . GLU A 1 131 ? -4.080 6.760 29.461 1.00 97.19 131 GLU A C 1
ATOM 1064 O O . GLU A 1 131 ? -4.531 7.834 29.856 1.00 97.19 131 GLU A O 1
ATOM 1069 N N . LYS A 1 132 ? -3.243 6.688 28.419 1.00 96.38 132 LYS A N 1
ATOM 1070 C CA . LYS A 1 132 ? -2.758 7.846 27.662 1.00 96.38 132 LYS A CA 1
ATOM 1071 C C . LYS A 1 132 ? -2.720 7.539 26.175 1.00 96.38 132 LYS A C 1
ATOM 1073 O O . LYS A 1 132 ? -2.427 6.412 25.778 1.00 96.38 132 LYS A O 1
ATOM 1078 N N . THR A 1 133 ? -2.941 8.570 25.365 1.00 96.44 133 THR A N 1
ATOM 1079 C CA . THR A 1 133 ? -2.789 8.496 23.913 1.00 96.44 133 THR A CA 1
ATOM 1080 C C . THR A 1 133 ? -1.343 8.138 23.554 1.00 96.44 133 THR A C 1
ATOM 1082 O O . THR A 1 133 ? -0.420 8.858 23.959 1.00 96.44 133 THR A O 1
ATOM 1085 N N . PRO A 1 134 ? -1.104 7.046 22.806 1.00 93.81 134 PRO A N 1
ATOM 1086 C CA . PRO A 1 134 ? 0.236 6.700 22.359 1.00 93.81 134 PRO A CA 1
ATOM 1087 C C . PRO A 1 134 ? 0.833 7.795 21.472 1.00 93.81 134 PRO A C 1
ATOM 1089 O O . PRO A 1 134 ? 0.135 8.470 20.718 1.00 93.81 134 PRO A O 1
ATOM 1092 N N . THR A 1 135 ? 2.154 7.950 21.532 1.00 89.81 135 THR A N 1
ATOM 1093 C CA . THR A 1 135 ? 2.888 8.872 20.659 1.00 89.81 135 THR A CA 1
ATOM 1094 C C . THR A 1 135 ? 3.923 8.101 19.857 1.00 89.81 135 THR A C 1
ATOM 1096 O O . THR A 1 135 ? 4.608 7.224 20.382 1.00 89.81 135 THR A O 1
ATOM 1099 N N . MET A 1 136 ? 4.047 8.416 18.568 1.00 83.94 136 MET A N 1
ATOM 1100 C CA . MET A 1 136 ? 5.091 7.817 17.740 1.00 83.94 136 MET A CA 1
ATOM 1101 C C . MET A 1 136 ? 6.403 8.581 17.901 1.00 83.94 136 MET A C 1
ATOM 1103 O O . MET A 1 136 ? 6.464 9.799 17.710 1.00 83.94 136 MET A O 1
ATOM 1107 N N . ALA A 1 137 ? 7.476 7.850 18.203 1.00 79.44 137 ALA A N 1
ATOM 1108 C CA . ALA A 1 137 ? 8.815 8.413 18.250 1.00 79.44 137 ALA A CA 1
ATOM 1109 C C . ALA A 1 137 ? 9.227 8.955 16.870 1.00 79.44 137 ALA A C 1
ATOM 1111 O O . ALA A 1 137 ? 9.086 8.297 15.838 1.00 79.44 137 ALA A O 1
ATOM 1112 N N . ARG A 1 138 ? 9.800 10.161 16.842 1.00 67.94 138 ARG A N 1
ATOM 1113 C CA . ARG A 1 138 ? 10.278 10.821 15.616 1.00 67.94 138 ARG A CA 1
ATOM 1114 C C . ARG A 1 138 ? 11.696 10.362 15.249 1.00 67.94 138 ARG A C 1
ATOM 1116 O O . ARG A 1 138 ? 12.605 11.175 15.133 1.00 67.94 138 ARG A O 1
ATOM 1123 N N . ALA A 1 139 ? 11.898 9.060 15.047 1.00 61.78 139 ALA A N 1
ATOM 1124 C CA . ALA A 1 139 ? 13.230 8.492 14.795 1.00 61.78 139 ALA A CA 1
ATOM 1125 C C . ALA A 1 139 ? 13.819 8.844 13.406 1.00 61.78 139 ALA A C 1
ATOM 1127 O O . ALA A 1 139 ? 15.029 8.790 13.219 1.00 61.78 139 ALA A O 1
ATOM 1128 N N . ASN A 1 140 ? 12.985 9.263 12.442 1.00 58.66 140 ASN A N 1
ATOM 1129 C CA . ASN A 1 140 ? 13.382 9.487 11.041 1.00 58.66 140 ASN A CA 1
ATOM 1130 C C . ASN A 1 140 ? 13.323 10.959 10.575 1.00 58.66 140 ASN A C 1
ATOM 1132 O O . ASN A 1 140 ? 13.382 11.223 9.374 1.00 58.66 140 ASN A O 1
ATOM 1136 N N . GLN A 1 141 ? 13.215 11.939 11.486 1.00 53.16 141 GLN A N 1
ATOM 1137 C CA . GLN A 1 141 ? 13.230 13.367 11.107 1.00 53.16 141 GLN A CA 1
ATOM 1138 C C . GLN A 1 141 ? 14.603 13.847 10.603 1.00 53.16 141 GLN A C 1
ATOM 1140 O O . GLN A 1 141 ? 14.697 14.824 9.855 1.00 53.16 141 GLN A O 1
ATOM 1145 N N . ALA A 1 142 ? 15.676 13.148 10.973 1.00 43.06 142 ALA A N 1
ATOM 1146 C CA . ALA A 1 142 ? 17.039 13.506 10.620 1.00 43.06 142 ALA A CA 1
ATOM 1147 C C . ALA A 1 142 ? 17.411 12.985 9.225 1.00 43.06 142 ALA A C 1
ATOM 1149 O O . ALA A 1 142 ? 18.002 11.920 9.075 1.00 43.06 142 ALA A O 1
ATOM 1150 N N . ARG A 1 143 ? 17.036 13.760 8.203 1.00 51.06 143 ARG A N 1
ATOM 1151 C CA . ARG A 1 143 ? 17.769 14.038 6.949 1.00 51.06 143 ARG A CA 1
ATOM 1152 C C . ARG A 1 143 ? 16.734 14.437 5.909 1.00 51.06 143 ARG A C 1
ATOM 1154 O O . ARG A 1 143 ? 16.195 13.589 5.197 1.00 51.06 143 ARG A O 1
ATOM 1161 N N . LYS A 1 144 ? 16.500 15.749 5.803 1.00 48.72 144 LYS A N 1
ATOM 1162 C CA . LYS A 1 144 ? 15.930 16.386 4.612 1.00 48.72 144 LYS A CA 1
ATOM 1163 C C . LYS A 1 144 ? 16.901 16.170 3.441 1.00 48.72 144 LYS A C 1
ATOM 1165 O O . LYS A 1 144 ? 17.550 17.100 2.985 1.00 48.72 144 LYS A O 1
ATOM 1170 N N . THR A 1 145 ? 17.073 14.932 2.976 1.00 54.59 145 THR A N 1
ATOM 1171 C CA . THR A 1 145 ? 17.519 14.729 1.598 1.00 54.59 145 THR A CA 1
ATOM 1172 C C . THR A 1 145 ? 16.504 15.469 0.749 1.00 54.59 145 THR A C 1
ATOM 1174 O O . THR A 1 145 ? 15.313 15.237 0.951 1.00 54.59 145 THR A O 1
ATOM 1177 N N . GLN A 1 146 ? 16.965 16.387 -0.096 1.00 60.81 146 GLN A N 1
ATOM 1178 C CA . GLN A 1 146 ? 16.134 17.183 -0.992 1.00 60.81 146 GLN A CA 1
ATOM 1179 C C . GLN A 1 146 ? 15.264 16.211 -1.800 1.00 60.81 146 GLN A C 1
ATOM 1181 O O . GLN A 1 146 ? 15.744 15.532 -2.709 1.00 60.81 146 GLN A O 1
ATOM 1186 N N . ARG A 1 147 ? 14.024 16.012 -1.343 1.00 77.50 147 ARG A N 1
ATOM 1187 C CA . ARG A 1 147 ? 13.059 15.159 -2.025 1.00 77.50 147 ARG A CA 1
ATOM 1188 C C . ARG A 1 147 ? 12.544 16.008 -3.166 1.00 77.50 147 ARG A C 1
ATOM 1190 O O . ARG A 1 147 ? 12.018 17.089 -2.932 1.00 77.50 147 ARG A O 1
ATOM 1197 N N . VAL A 1 148 ? 12.795 15.540 -4.374 1.00 80.44 148 VAL A N 1
ATOM 1198 C CA . VAL A 1 148 ? 12.230 16.122 -5.580 1.00 80.44 148 VAL A CA 1
ATOM 1199 C C . VAL A 1 148 ? 10.750 15.773 -5.560 1.00 80.44 148 VAL A C 1
ATOM 1201 O O . VAL A 1 148 ? 10.386 14.627 -5.283 1.00 80.44 148 VAL A O 1
ATOM 1204 N N . GLU A 1 149 ? 9.905 16.769 -5.783 1.00 87.50 149 GLU A N 1
ATOM 1205 C CA . GLU A 1 149 ? 8.477 16.534 -5.945 1.00 87.50 149 GLU A CA 1
ATOM 1206 C C . GLU A 1 149 ? 8.222 15.785 -7.255 1.00 87.50 149 GLU A C 1
ATOM 1208 O O . GLU A 1 149 ? 8.919 15.983 -8.255 1.00 87.50 149 GLU A O 1
ATOM 1213 N N . LEU A 1 150 ? 7.243 14.882 -7.235 1.00 92.56 150 LEU A N 1
ATOM 1214 C CA . LEU A 1 150 ? 6.815 14.198 -8.450 1.00 92.56 150 LEU A CA 1
ATOM 1215 C C . LEU A 1 150 ? 6.111 15.180 -9.377 1.00 92.56 150 LEU A C 1
ATOM 1217 O O . LEU A 1 150 ? 5.222 15.905 -8.928 1.00 92.56 150 LEU A O 1
ATOM 1221 N N . THR A 1 151 ? 6.460 15.131 -10.660 1.00 96.31 151 THR A N 1
ATOM 1222 C CA . THR A 1 151 ? 5.628 15.718 -11.713 1.00 96.31 151 THR A CA 1
ATOM 1223 C C . THR A 1 151 ? 4.311 14.949 -11.824 1.00 96.31 151 THR A C 1
ATOM 1225 O O . THR A 1 151 ? 4.219 13.792 -11.402 1.00 96.31 151 THR A O 1
ATOM 1228 N N . ASP A 1 152 ? 3.287 15.571 -12.407 1.00 95.94 152 ASP A N 1
ATOM 1229 C CA . ASP A 1 152 ? 1.984 14.921 -12.596 1.00 95.94 152 ASP A CA 1
ATOM 1230 C C . ASP A 1 152 ? 2.097 13.667 -13.473 1.00 95.94 152 ASP A C 1
ATOM 1232 O O . ASP A 1 152 ? 1.538 12.625 -13.146 1.00 95.94 152 ASP A O 1
ATOM 1236 N N . GLU A 1 153 ? 2.914 13.723 -14.523 1.00 96.06 153 GLU A N 1
ATOM 1237 C CA . GLU A 1 153 ? 3.176 12.576 -15.396 1.00 96.06 153 GLU A CA 1
ATOM 1238 C C . GLU A 1 153 ? 3.808 11.400 -14.634 1.00 96.06 153 GLU A C 1
ATOM 1240 O O . GLU A 1 153 ? 3.319 10.270 -14.689 1.00 96.06 153 GLU A O 1
ATOM 1245 N N . ALA A 1 154 ? 4.861 11.661 -13.852 1.00 96.31 154 ALA A N 1
ATOM 1246 C CA . ALA A 1 154 ? 5.516 10.624 -13.063 1.00 96.31 154 ALA A CA 1
ATOM 1247 C C . ALA A 1 154 ? 4.597 10.092 -11.949 1.00 96.31 154 ALA A C 1
ATOM 1249 O O . ALA A 1 154 ? 4.656 8.913 -11.593 1.00 96.31 154 ALA A O 1
ATOM 1250 N N . ARG A 1 155 ? 3.714 10.940 -11.408 1.00 96.44 155 ARG A N 1
ATOM 1251 C CA . ARG A 1 155 ? 2.684 10.527 -10.451 1.00 96.44 155 ARG A CA 1
ATOM 1252 C C . ARG A 1 155 ? 1.694 9.559 -11.089 1.00 96.44 155 ARG A C 1
ATOM 1254 O O . ARG A 1 155 ? 1.390 8.550 -10.459 1.00 96.44 155 ARG A O 1
ATOM 1261 N N . GLU A 1 156 ? 1.227 9.817 -12.306 1.00 95.88 156 GLU A N 1
ATOM 1262 C CA . GLU A 1 156 ? 0.325 8.901 -13.016 1.00 95.88 156 GLU A CA 1
ATOM 1263 C C . GLU A 1 156 ? 1.007 7.575 -13.370 1.00 95.88 156 GLU A C 1
ATOM 1265 O O . GLU A 1 156 ? 0.399 6.516 -13.209 1.00 95.88 156 GLU A O 1
ATOM 1270 N N . VAL A 1 157 ? 2.293 7.598 -13.738 1.00 95.56 157 VAL A N 1
ATOM 1271 C CA . VAL A 1 157 ? 3.099 6.372 -13.884 1.00 95.56 157 VAL A CA 1
ATOM 1272 C C . VAL A 1 157 ? 3.159 5.588 -12.573 1.00 95.56 157 VAL A C 1
ATOM 1274 O O . VAL A 1 157 ? 2.948 4.381 -12.554 1.00 95.56 157 VAL A O 1
ATOM 1277 N N . LEU A 1 158 ? 3.411 6.247 -11.443 1.00 95.38 158 LEU A N 1
ATOM 1278 C CA . LEU A 1 158 ? 3.465 5.549 -10.162 1.00 95.38 158 LEU A CA 1
ATOM 1279 C C . LEU A 1 158 ? 2.088 5.007 -9.744 1.00 95.38 158 LEU A C 1
ATOM 1281 O O . LEU A 1 158 ? 2.002 3.904 -9.210 1.00 95.38 158 LEU A O 1
ATOM 1285 N N . ARG A 1 159 ? 1.007 5.746 -10.016 1.00 95.81 159 ARG A N 1
ATOM 1286 C CA . ARG A 1 159 ? -0.373 5.316 -9.740 1.00 95.81 159 ARG A CA 1
ATOM 1287 C C . ARG A 1 159 ? -0.783 4.107 -10.578 1.00 95.81 159 ARG A C 1
ATOM 1289 O O . ARG A 1 159 ? -1.450 3.223 -10.045 1.00 95.81 159 ARG A O 1
ATOM 1296 N N . SER A 1 160 ? -0.357 4.030 -11.842 1.00 94.88 160 SER A N 1
ATOM 1297 C CA . SER A 1 160 ? -0.634 2.875 -12.706 1.00 94.88 160 SER A CA 1
ATOM 1298 C C . SER A 1 160 ? 0.065 1.600 -12.226 1.00 94.88 160 SER A C 1
ATOM 1300 O O . SER A 1 160 ? -0.468 0.509 -12.422 1.00 94.88 160 SER A O 1
ATOM 1302 N N . LEU A 1 161 ? 1.203 1.739 -11.536 1.00 94.19 161 LEU A N 1
ATOM 1303 C CA . LEU A 1 161 ? 1.918 0.632 -10.904 1.00 94.19 161 LEU A CA 1
ATOM 1304 C C . LEU A 1 161 ? 1.258 0.153 -9.606 1.00 94.19 161 LEU A C 1
ATOM 1306 O O . LEU A 1 161 ? 1.402 -1.018 -9.276 1.00 94.19 161 LEU A O 1
ATOM 1310 N N . ILE A 1 162 ? 0.539 0.996 -8.856 1.00 94.94 162 ILE A N 1
ATOM 1311 C CA . ILE A 1 162 ? 0.012 0.647 -7.516 1.00 94.94 162 ILE A CA 1
ATOM 1312 C C . ILE A 1 162 ? -1.529 0.718 -7.370 1.00 94.94 162 ILE A C 1
ATOM 1314 O O . ILE A 1 162 ? -2.035 1.131 -6.324 1.00 94.94 162 ILE A O 1
ATOM 1318 N N . PRO A 1 163 ? -2.323 0.286 -8.370 1.00 95.50 163 PRO A N 1
ATOM 1319 C CA . PRO A 1 163 ? -3.769 0.532 -8.408 1.00 95.50 163 PRO A CA 1
ATOM 1320 C C . PRO A 1 163 ? -4.538 -0.171 -7.283 1.00 95.50 163 PRO A C 1
ATOM 1322 O O . PRO A 1 163 ? -5.525 0.360 -6.777 1.00 95.50 163 PRO A O 1
ATOM 1325 N N . GLN A 1 164 ? -4.074 -1.351 -6.867 1.00 96.44 164 GLN A N 1
ATOM 1326 C CA . GLN A 1 164 ? -4.705 -2.147 -5.815 1.00 96.44 164 GLN A CA 1
ATOM 1327 C C . GLN A 1 164 ? -4.650 -1.437 -4.453 1.00 96.44 164 GLN A C 1
ATOM 1329 O O . GLN A 1 164 ? -5.665 -1.289 -3.773 1.00 96.44 164 GLN A O 1
ATOM 1334 N N . ASP A 1 165 ? -3.474 -0.939 -4.078 1.00 97.38 165 ASP A N 1
ATOM 1335 C CA . ASP A 1 165 ? -3.280 -0.224 -2.819 1.00 97.38 165 ASP A CA 1
ATOM 1336 C C . ASP A 1 165 ? -3.962 1.146 -2.821 1.00 97.38 165 ASP A C 1
ATOM 1338 O O . ASP A 1 165 ? -4.433 1.578 -1.772 1.00 97.38 165 ASP A O 1
ATOM 1342 N N . LEU A 1 166 ? -4.072 1.815 -3.978 1.00 97.69 166 LEU A N 1
ATOM 1343 C CA . LEU A 1 166 ? -4.867 3.044 -4.108 1.00 97.69 166 LEU A CA 1
ATOM 1344 C C . LEU A 1 166 ? -6.335 2.790 -3.768 1.00 97.69 166 LEU A C 1
ATOM 1346 O O . LEU A 1 166 ? -6.891 3.487 -2.920 1.00 97.69 166 LEU A O 1
ATOM 1350 N N . TRP A 1 167 ? -6.931 1.754 -4.366 1.00 98.06 167 TRP A N 1
ATOM 1351 C CA . TRP A 1 167 ? -8.309 1.364 -4.067 1.00 98.06 167 TRP A CA 1
ATOM 1352 C C . TRP A 1 167 ? -8.487 1.010 -2.586 1.00 98.06 167 TRP A C 1
ATOM 1354 O O . TRP A 1 167 ? -9.406 1.506 -1.931 1.00 98.06 167 TRP A O 1
ATOM 1364 N N . LEU A 1 168 ? -7.579 0.200 -2.029 1.00 98.56 168 LEU A N 1
ATOM 1365 C CA . LEU A 1 168 ? -7.657 -0.212 -0.627 1.00 98.56 168 LEU A CA 1
ATOM 1366 C C . LEU A 1 168 ? -7.513 0.989 0.313 1.00 98.56 168 LEU A C 1
ATOM 1368 O O . LEU A 1 168 ? -8.208 1.060 1.324 1.00 98.56 168 LEU A O 1
ATOM 1372 N N . TYR A 1 169 ? -6.626 1.932 -0.003 1.00 98.44 169 TYR A N 1
ATOM 1373 C CA . TYR A 1 169 ? -6.442 3.137 0.795 1.00 98.44 169 TYR A CA 1
ATOM 1374 C C . TYR A 1 169 ? -7.694 4.021 0.770 1.00 98.44 169 TYR A C 1
ATOM 1376 O O . TYR A 1 169 ? -8.112 4.518 1.819 1.00 98.44 169 TYR A O 1
ATOM 1384 N N . ASP A 1 170 ? -8.346 4.160 -0.384 1.00 98.31 170 ASP A N 1
ATOM 1385 C CA . ASP A 1 170 ? -9.620 4.872 -0.492 1.00 98.31 170 ASP A CA 1
ATOM 1386 C C . ASP A 1 170 ? -10.725 4.214 0.341 1.00 98.31 170 ASP A C 1
ATOM 1388 O O . ASP A 1 170 ? -11.379 4.903 1.129 1.00 98.31 170 ASP A O 1
ATOM 1392 N N . TYR A 1 171 ? -10.861 2.887 0.276 1.00 98.56 171 TYR A N 1
ATOM 1393 C CA . TYR A 1 171 ? -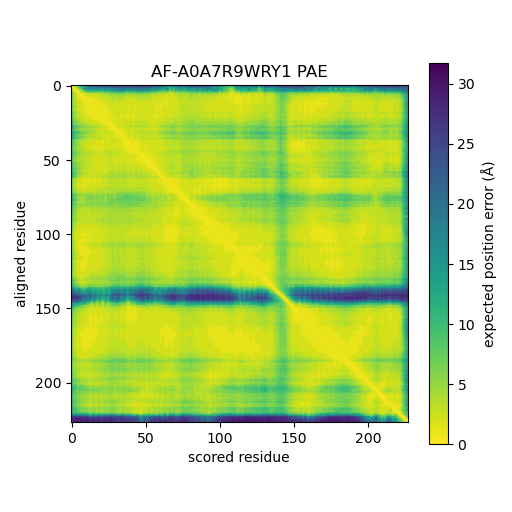11.765 2.147 1.159 1.00 98.56 171 TYR A CA 1
ATOM 1394 C C . TYR A 1 171 ? -11.396 2.312 2.643 1.00 98.56 171 TYR A C 1
ATOM 1396 O O . TYR A 1 171 ? -12.269 2.526 3.486 1.00 98.56 171 TYR A O 1
ATOM 1404 N N . SER A 1 172 ? -10.102 2.290 2.976 1.00 98.50 172 SER A N 1
ATOM 1405 C CA . SER A 1 172 ? -9.634 2.428 4.357 1.00 98.50 172 SER A CA 1
ATOM 1406 C C . SER A 1 172 ? -10.032 3.759 4.988 1.00 98.50 172 SER A C 1
ATOM 1408 O O . SER A 1 172 ? -10.338 3.788 6.176 1.00 98.50 172 SER A O 1
ATOM 1410 N N . LYS A 1 173 ? -10.097 4.844 4.203 1.00 98.62 173 LYS A N 1
ATOM 1411 C CA . LYS A 1 173 ? -10.585 6.147 4.677 1.00 98.62 173 LYS A CA 1
ATOM 1412 C C . LYS A 1 173 ? -12.064 6.083 5.049 1.00 98.62 173 LYS A C 1
ATOM 1414 O O . LYS A 1 173 ? -12.433 6.563 6.113 1.00 98.62 173 LYS A O 1
ATOM 1419 N N . LEU A 1 174 ? -12.897 5.452 4.218 1.00 98.62 174 LEU A N 1
ATOM 1420 C CA . LEU A 1 174 ? -14.326 5.276 4.510 1.00 98.62 174 LEU A CA 1
ATOM 1421 C C . LEU A 1 174 ? -14.531 4.465 5.795 1.00 98.62 174 LEU A C 1
ATOM 1423 O O . LEU A 1 174 ? -15.316 4.841 6.665 1.00 98.62 174 LEU A O 1
ATOM 1427 N N . LEU A 1 175 ? -13.779 3.374 5.937 1.00 98.44 175 LEU A N 1
ATOM 1428 C CA . LEU A 1 175 ? -13.822 2.521 7.120 1.00 98.44 175 LEU A CA 1
ATOM 1429 C C . LEU A 1 175 ? -13.296 3.231 8.371 1.00 98.44 175 LEU A C 1
ATOM 1431 O O . LEU A 1 175 ? -13.852 3.064 9.457 1.00 98.44 175 LEU A O 1
ATOM 1435 N N . PHE A 1 176 ? -12.254 4.047 8.228 1.00 98.50 176 PHE A N 1
ATOM 1436 C CA . PHE A 1 176 ? -11.719 4.848 9.319 1.00 98.50 176 PHE A CA 1
ATOM 1437 C C . PHE A 1 176 ? -12.755 5.854 9.822 1.00 98.50 176 PHE A C 1
ATOM 1439 O O . PHE A 1 176 ? -12.996 5.915 11.024 1.00 98.50 176 PHE A O 1
ATOM 1446 N N . GLU A 1 177 ? -13.433 6.573 8.923 1.00 98.50 177 GLU A N 1
ATOM 1447 C CA . GLU A 1 177 ? -14.504 7.501 9.304 1.00 98.50 177 GLU A CA 1
ATOM 1448 C C . GLU A 1 177 ? -15.682 6.777 9.968 1.00 98.50 177 GLU A C 1
ATOM 1450 O O . GLU A 1 177 ? -16.214 7.257 10.965 1.00 98.50 177 GLU A O 1
ATOM 1455 N N . ALA A 1 178 ? -16.062 5.587 9.495 1.00 98.12 178 ALA A N 1
ATOM 1456 C CA . ALA A 1 178 ? -17.094 4.780 10.150 1.00 98.12 178 ALA A CA 1
ATOM 1457 C C . ALA A 1 178 ? -16.715 4.404 11.595 1.00 98.12 178 ALA A C 1
ATOM 1459 O O . ALA A 1 178 ? -17.540 4.499 12.508 1.00 98.12 178 ALA A O 1
ATOM 1460 N N . ARG A 1 179 ? -15.453 4.017 11.828 1.00 97.75 179 ARG A N 1
ATOM 1461 C CA . ARG A 1 179 ? -14.930 3.717 13.173 1.00 97.75 179 ARG A CA 1
ATOM 1462 C C . ARG A 1 179 ? -14.816 4.970 14.039 1.00 97.75 179 ARG A C 1
ATOM 1464 O O . ARG A 1 179 ? -15.167 4.924 15.215 1.00 97.75 179 ARG A O 1
ATOM 1471 N N . TRP A 1 180 ? -14.384 6.086 13.459 1.00 98.25 180 TRP A N 1
ATOM 1472 C CA . TRP A 1 180 ? -14.322 7.380 14.131 1.00 98.25 180 TRP A CA 1
ATOM 1473 C C . TRP A 1 180 ? -15.708 7.850 14.578 1.00 98.25 180 TRP A C 1
ATOM 1475 O O . TRP A 1 180 ? -15.908 8.199 15.739 1.00 98.25 180 TRP A O 1
ATOM 1485 N N . ASN A 1 181 ? -16.700 7.772 13.695 1.00 98.06 181 ASN A N 1
ATOM 1486 C CA . ASN A 1 181 ? -18.079 8.126 14.014 1.00 98.06 181 ASN A CA 1
ATOM 1487 C C . ASN A 1 181 ? -18.672 7.202 15.079 1.00 98.06 181 ASN A C 1
ATOM 1489 O O . ASN A 1 181 ? -19.373 7.678 15.971 1.00 98.06 181 ASN A O 1
ATOM 1493 N N . HIS A 1 182 ? -18.358 5.904 15.044 1.00 97.56 182 HIS A N 1
ATOM 1494 C CA . HIS A 1 182 ? -18.746 4.989 16.114 1.00 97.56 182 HIS A CA 1
ATOM 1495 C C . HIS A 1 182 ? -18.138 5.380 17.461 1.00 97.56 182 HIS A C 1
ATOM 1497 O O . HIS A 1 182 ? -18.855 5.408 18.455 1.00 97.56 182 HIS A O 1
ATOM 1503 N N . TYR A 1 183 ? -16.854 5.737 17.491 1.00 96.62 183 TYR A N 1
ATOM 1504 C CA . TYR A 1 183 ? -16.204 6.254 18.692 1.00 96.62 183 TYR A CA 1
ATOM 1505 C C . TYR A 1 183 ? -16.906 7.514 19.234 1.00 96.62 183 TYR A C 1
ATOM 1507 O O . TYR A 1 183 ? -17.172 7.601 20.429 1.00 96.62 183 TYR A O 1
ATOM 1515 N N . GLN A 1 184 ? -17.269 8.456 18.361 1.00 97.56 184 GLN A N 1
ATOM 1516 C CA . GLN A 1 184 ? -17.903 9.720 18.759 1.00 97.56 184 GLN A CA 1
ATOM 1517 C C . GLN A 1 184 ? -19.374 9.571 19.186 1.00 97.56 184 GLN A C 1
ATOM 1519 O O . GLN A 1 184 ? -19.843 10.297 20.058 1.00 97.56 184 GLN A O 1
ATOM 1524 N N . THR A 1 185 ? -20.122 8.664 18.554 1.00 97.06 185 THR A N 1
ATOM 1525 C CA . THR A 1 185 ? -21.594 8.596 18.673 1.00 97.06 185 THR A CA 1
ATOM 1526 C C . THR A 1 185 ? -22.114 7.318 19.328 1.00 97.06 185 THR A C 1
ATOM 1528 O O . THR A 1 185 ? -23.303 7.214 19.622 1.00 97.06 185 THR A O 1
ATOM 1531 N N . GLY A 1 186 ? -21.262 6.308 19.503 1.00 95.44 186 GLY A N 1
ATOM 1532 C CA . GLY A 1 186 ? -21.639 4.965 19.944 1.00 95.44 186 GLY A CA 1
ATOM 1533 C C . GLY A 1 186 ? -22.315 4.103 18.870 1.00 95.44 186 GLY A C 1
ATOM 1534 O O . GLY A 1 186 ? -22.520 2.913 19.097 1.00 95.44 186 GLY A O 1
ATOM 1535 N N . THR A 1 187 ? -22.620 4.634 17.679 1.00 95.94 187 THR A N 1
ATOM 1536 C CA . THR A 1 187 ? -23.323 3.894 16.614 1.00 95.94 187 THR A CA 1
ATOM 1537 C C . THR A 1 187 ? -22.381 3.559 15.464 1.00 95.94 187 THR A C 1
ATOM 1539 O O . THR A 1 187 ? -21.815 4.453 14.843 1.00 95.94 187 THR A O 1
ATOM 1542 N N . TYR A 1 188 ? -22.201 2.267 15.176 1.00 95.31 188 TYR A N 1
ATOM 1543 C CA . TYR A 1 188 ? -21.390 1.816 14.043 1.00 95.31 188 TYR A CA 1
ATOM 1544 C C . TYR A 1 188 ? -22.264 1.566 12.819 1.00 95.31 188 TYR A C 1
ATOM 1546 O O . TYR A 1 188 ? -23.201 0.769 12.873 1.00 95.31 188 TYR A O 1
ATOM 1554 N N . VAL A 1 189 ? -21.912 2.211 11.710 1.00 96.69 189 VAL A N 1
ATOM 1555 C CA . VAL A 1 189 ? -22.481 1.942 10.388 1.00 96.69 189 VAL A CA 1
ATOM 1556 C C . VAL A 1 189 ? -21.319 1.560 9.474 1.00 96.69 189 VAL A C 1
ATOM 1558 O O . VAL A 1 189 ? -20.469 2.416 9.223 1.00 96.69 189 VAL A O 1
ATOM 1561 N N . PRO A 1 190 ? -21.226 0.300 9.009 1.00 94.25 190 PRO A N 1
ATOM 1562 C CA . PRO A 1 190 ? -20.157 -0.097 8.101 1.00 94.25 190 PRO A CA 1
ATOM 1563 C C . PRO A 1 190 ? -20.283 0.682 6.782 1.00 94.25 190 PRO A C 1
ATOM 1565 O O . PRO A 1 190 ? -21.403 0.855 6.291 1.00 94.25 190 PRO A O 1
ATOM 1568 N N . PRO A 1 191 ? -19.171 1.164 6.199 1.00 97.00 191 PRO A N 1
ATOM 1569 C CA . PRO A 1 191 ? -19.226 1.848 4.917 1.00 97.00 191 PRO A CA 1
ATOM 1570 C C . PRO A 1 191 ? -19.559 0.856 3.801 1.00 97.00 191 PRO A C 1
ATOM 1572 O O . PRO A 1 191 ? -19.176 -0.315 3.853 1.00 97.00 191 PRO A O 1
ATOM 1575 N N . GLU A 1 192 ? -20.210 1.346 2.751 1.00 95.75 192 GLU A N 1
ATOM 1576 C CA . GLU A 1 192 ? -20.319 0.589 1.509 1.00 95.75 192 GLU A CA 1
ATOM 1577 C C . GLU A 1 192 ? -18.927 0.427 0.887 1.00 95.75 192 GLU A C 1
ATOM 1579 O O . GLU A 1 192 ? -18.141 1.376 0.805 1.00 95.75 192 GLU A O 1
ATOM 1584 N N . MET A 1 193 ? -18.608 -0.796 0.472 1.00 95.31 193 MET A N 1
ATOM 1585 C CA . MET A 1 193 ? -17.360 -1.076 -0.218 1.00 95.31 193 MET A CA 1
ATOM 1586 C C . MET A 1 193 ? -17.443 -0.522 -1.650 1.00 95.31 193 MET A C 1
ATOM 1588 O O . MET A 1 193 ? -18.373 -0.883 -2.375 1.00 95.31 193 MET A O 1
ATOM 1592 N N . PRO A 1 194 ? -16.488 0.319 -2.087 1.00 96.62 194 PRO A N 1
ATOM 1593 C CA . PRO A 1 194 ? -16.454 0.802 -3.460 1.00 96.62 194 PRO A CA 1
ATOM 1594 C C . PRO A 1 194 ? -16.387 -0.358 -4.465 1.00 96.62 194 PRO A C 1
ATOM 1596 O O . PRO A 1 194 ? -15.822 -1.406 -4.145 1.00 96.62 194 PRO A O 1
ATOM 1599 N N . PRO A 1 195 ? -16.878 -0.183 -5.703 1.00 97.50 195 PRO A N 1
ATOM 1600 C CA . PRO A 1 195 ? -16.725 -1.194 -6.740 1.00 97.50 195 PRO A CA 1
ATOM 1601 C C . PRO A 1 195 ? -15.256 -1.590 -6.916 1.00 97.50 195 PRO A C 1
ATOM 1603 O O . PRO A 1 195 ? -14.385 -0.731 -7.082 1.00 97.50 195 PRO A O 1
ATOM 1606 N N . ILE A 1 196 ? -14.975 -2.893 -6.869 1.00 97.31 196 ILE A N 1
ATOM 1607 C CA . ILE A 1 196 ? -13.630 -3.41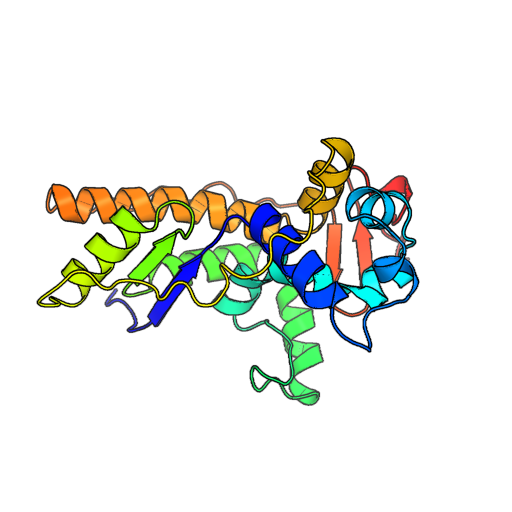4 -7.113 1.00 97.31 196 ILE A CA 1
ATOM 1608 C C . ILE A 1 196 ? -13.332 -3.290 -8.616 1.00 97.31 196 ILE A C 1
ATOM 1610 O O . ILE A 1 196 ? -14.129 -3.777 -9.431 1.00 97.31 196 ILE A O 1
ATOM 1614 N N . PRO A 1 197 ? -12.210 -2.655 -9.010 1.00 94.81 197 PRO A N 1
ATOM 1615 C CA . PRO A 1 197 ? -11.834 -2.549 -10.412 1.00 94.81 197 PRO A CA 1
ATOM 1616 C C . PRO A 1 197 ? -11.664 -3.947 -11.008 1.00 94.81 197 PRO A C 1
ATOM 1618 O O . PRO A 1 197 ? -10.949 -4.770 -10.451 1.00 94.81 197 PRO A O 1
ATOM 1621 N N . GLN A 1 198 ? -12.325 -4.202 -12.139 1.00 93.94 198 GLN A N 1
ATOM 1622 C CA . GLN A 1 198 ? -12.218 -5.473 -12.874 1.00 93.94 198 GLN A CA 1
ATOM 1623 C C . GLN A 1 198 ? -10.963 -5.541 -13.753 1.00 93.94 198 GLN A C 1
ATOM 1625 O O . GLN A 1 198 ? -10.584 -6.599 -14.248 1.00 93.94 198 GLN A O 1
ATOM 1630 N N . GLN A 1 199 ? -10.354 -4.383 -14.001 1.00 90.69 199 GLN A N 1
ATOM 1631 C CA . GLN A 1 199 ? -9.144 -4.223 -14.785 1.00 90.69 199 GLN A CA 1
ATOM 1632 C C . GLN A 1 199 ? -8.234 -3.251 -14.049 1.00 90.69 199 GLN A C 1
ATOM 1634 O O . GLN A 1 199 ? -8.686 -2.218 -13.550 1.00 90.69 199 GLN A O 1
ATOM 1639 N N . ILE A 1 200 ? -6.947 -3.576 -14.007 1.00 92.62 200 ILE A N 1
ATOM 1640 C CA . ILE A 1 200 ? -5.907 -2.723 -13.437 1.00 92.62 200 ILE A CA 1
ATOM 1641 C C . ILE A 1 200 ? -4.960 -2.263 -14.554 1.00 92.62 200 ILE A C 1
ATOM 1643 O O . ILE A 1 200 ? -4.703 -3.048 -15.468 1.00 92.62 200 ILE A O 1
ATOM 1647 N N . PRO A 1 201 ? -4.439 -1.018 -14.515 1.00 93.81 201 PRO A N 1
ATOM 1648 C CA . PRO A 1 201 ? -3.597 -0.489 -15.588 1.00 93.81 201 PRO A CA 1
ATOM 1649 C C . PRO A 1 201 ? -2.363 -1.338 -15.873 1.00 93.81 201 PRO A C 1
ATOM 1651 O O . PRO A 1 201 ? -2.092 -1.667 -17.027 1.00 93.81 201 PRO A O 1
ATOM 1654 N N . CYS A 1 202 ? -1.666 -1.732 -14.807 1.00 91.88 202 CYS A N 1
ATOM 1655 C CA . CYS A 1 202 ? -0.508 -2.602 -14.867 1.00 91.88 202 CYS A CA 1
ATOM 1656 C C . CYS A 1 202 ? -0.687 -3.810 -13.955 1.00 91.88 202 CYS A C 1
ATOM 1658 O O . CYS A 1 202 ? -1.072 -3.692 -12.789 1.00 91.88 202 CYS A O 1
ATOM 1660 N N . TRP A 1 203 ? -0.339 -4.973 -14.488 1.00 88.62 203 TRP A N 1
ATOM 1661 C CA . TRP A 1 203 ? -0.056 -6.166 -13.722 1.00 88.62 203 TRP A CA 1
ATOM 1662 C C . TRP A 1 203 ? 1.452 -6.256 -13.501 1.00 88.62 203 TRP A C 1
ATOM 1664 O O . TRP A 1 203 ? 2.247 -6.181 -14.438 1.00 88.62 203 TRP A O 1
ATOM 1674 N N . SER A 1 204 ? 1.858 -6.408 -12.243 1.00 87.00 204 SER A N 1
ATOM 1675 C CA . SER A 1 204 ? 3.258 -6.640 -11.922 1.00 87.00 204 SER A CA 1
ATOM 1676 C C . SER A 1 204 ? 3.412 -7.647 -10.804 1.00 87.00 204 SER A C 1
ATOM 1678 O O . SER A 1 204 ? 2.830 -7.487 -9.732 1.00 87.00 204 SER A O 1
ATOM 1680 N N . ASN A 1 205 ? 4.293 -8.611 -11.037 1.00 85.50 205 ASN A N 1
ATOM 1681 C CA . ASN A 1 205 ? 4.852 -9.480 -10.016 1.00 85.50 205 ASN A CA 1
ATOM 1682 C C . ASN A 1 205 ? 6.380 -9.362 -9.989 1.00 85.50 205 ASN A C 1
ATOM 1684 O O . ASN A 1 205 ? 6.953 -8.453 -10.591 1.00 85.50 205 ASN A O 1
ATOM 1688 N N . ARG A 1 206 ? 7.059 -10.264 -9.275 1.00 80.75 206 ARG A N 1
ATOM 1689 C CA . ARG A 1 206 ? 8.524 -10.266 -9.188 1.00 80.75 206 ARG A CA 1
ATOM 1690 C C . ARG A 1 206 ? 9.236 -10.428 -10.538 1.00 80.75 206 ARG A C 1
ATOM 1692 O O . ARG A 1 206 ? 10.401 -10.058 -10.640 1.00 80.75 206 ARG A O 1
ATOM 1699 N N . PHE A 1 207 ? 8.572 -11.012 -11.529 1.00 83.81 207 PHE A N 1
ATOM 1700 C CA . PHE A 1 207 ? 9.187 -11.444 -12.785 1.00 83.81 207 PHE A CA 1
ATOM 1701 C C . PHE A 1 207 ? 8.630 -10.736 -14.021 1.00 83.81 207 PHE A C 1
ATOM 1703 O O . PHE A 1 207 ? 9.269 -10.773 -15.061 1.00 83.81 207 PHE A O 1
ATOM 1710 N N . HIS A 1 208 ? 7.457 -10.116 -13.911 1.00 87.81 208 HIS A N 1
ATOM 1711 C CA . HIS A 1 208 ? 6.730 -9.536 -15.031 1.00 87.81 208 HIS A CA 1
ATOM 1712 C C . HIS A 1 208 ? 6.220 -8.151 -14.651 1.00 87.81 208 HIS A C 1
ATOM 1714 O O . HIS A 1 208 ? 5.756 -7.927 -13.524 1.00 87.81 208 HIS A O 1
ATOM 1720 N N . LEU A 1 209 ? 6.270 -7.237 -15.612 1.00 91.50 209 LEU A N 1
ATOM 1721 C CA . LEU A 1 209 ? 5.614 -5.941 -15.561 1.00 91.50 209 LEU A CA 1
ATOM 1722 C C . LEU A 1 209 ? 4.966 -5.701 -16.923 1.00 91.50 209 LEU A C 1
ATOM 1724 O O . LEU A 1 209 ? 5.654 -5.443 -17.899 1.00 91.50 209 LEU A O 1
ATOM 1728 N N . GLN A 1 210 ? 3.643 -5.793 -16.975 1.00 92.44 210 GLN A N 1
ATOM 1729 C CA . GLN A 1 210 ? 2.865 -5.619 -18.197 1.00 92.44 210 GLN A CA 1
ATOM 1730 C C . GLN A 1 210 ? 1.692 -4.683 -17.925 1.00 92.44 210 GLN A C 1
ATOM 1732 O O . GLN A 1 210 ? 1.045 -4.763 -16.881 1.00 92.44 210 GLN A O 1
ATOM 1737 N N . CYS A 1 211 ? 1.396 -3.798 -18.865 1.00 93.94 211 CYS A N 1
ATOM 1738 C CA . CYS A 1 211 ? 0.407 -2.744 -18.728 1.00 93.94 211 CYS A CA 1
ATOM 1739 C C . CYS A 1 211 ? -0.553 -2.757 -19.918 1.00 93.94 211 CYS A C 1
ATOM 1741 O O . CYS A 1 211 ? -0.155 -2.617 -21.072 1.00 93.94 211 CYS A O 1
ATOM 1743 N N . GLY A 1 212 ? -1.842 -2.935 -19.626 1.00 92.69 212 GLY A N 1
ATOM 1744 C CA . GLY A 1 212 ? -2.912 -2.926 -20.628 1.00 92.69 212 GLY A CA 1
ATOM 1745 C C . GLY A 1 212 ? -3.513 -1.539 -20.854 1.00 92.69 212 GLY A C 1
ATOM 1746 O O . GLY A 1 212 ? -4.184 -1.316 -21.857 1.00 92.69 212 GLY A O 1
ATOM 1747 N N . SER A 1 213 ? -3.293 -0.602 -19.927 1.00 93.44 213 SER A N 1
ATOM 1748 C CA . SER A 1 213 ? -3.755 0.783 -20.042 1.00 93.44 213 SER A CA 1
ATOM 1749 C C . SER A 1 213 ? -2.878 1.756 -19.242 1.00 93.44 213 SER A C 1
ATOM 1751 O O . SER A 1 213 ? -1.977 1.357 -18.501 1.00 93.44 213 SER A O 1
ATOM 1753 N N . GLY A 1 214 ? -3.126 3.058 -19.408 1.00 92.31 214 GLY A N 1
ATOM 1754 C CA . GLY A 1 214 ? -2.378 4.117 -18.728 1.00 92.31 214 GLY A CA 1
ATOM 1755 C C . GLY A 1 214 ? -1.023 4.445 -19.378 1.00 92.31 214 GLY A C 1
ATOM 1756 O O . GLY A 1 214 ? -0.702 3.931 -20.449 1.00 92.31 214 GLY A O 1
ATOM 1757 N N . PRO A 1 215 ? -0.206 5.298 -18.733 1.00 93.62 215 PRO A N 1
ATOM 1758 C CA . PRO A 1 215 ? 1.006 5.879 -19.330 1.00 93.62 215 PRO A CA 1
ATOM 1759 C C . PRO A 1 215 ? 2.136 4.871 -19.586 1.00 93.62 215 PRO A C 1
ATOM 1761 O O . PRO A 1 215 ? 3.124 5.196 -20.238 1.00 93.62 215 PRO A O 1
ATOM 1764 N N . LEU A 1 216 ? 2.013 3.648 -19.065 1.00 93.31 216 LEU A N 1
ATOM 1765 C CA . LEU A 1 216 ? 2.992 2.582 -19.262 1.00 93.31 216 LEU A CA 1
ATOM 1766 C C . LEU A 1 216 ? 2.584 1.568 -20.339 1.00 93.31 216 LEU A C 1
ATOM 1768 O O . LEU A 1 216 ? 3.408 0.735 -20.695 1.00 93.31 216 LEU A O 1
ATOM 1772 N N . ALA A 1 217 ? 1.365 1.631 -20.886 1.00 92.94 217 ALA A N 1
ATOM 1773 C CA . ALA A 1 217 ? 0.876 0.628 -21.838 1.00 92.94 217 ALA A CA 1
ATOM 1774 C C . ALA A 1 217 ? 1.676 0.586 -23.150 1.00 92.94 217 ALA A C 1
ATOM 1776 O O . ALA A 1 217 ? 1.901 -0.485 -23.698 1.00 92.94 217 ALA A O 1
ATOM 1777 N N . GLU A 1 218 ? 2.147 1.736 -23.639 1.00 90.19 218 GLU A N 1
ATOM 1778 C CA . GLU A 1 218 ? 2.990 1.789 -24.844 1.00 90.19 218 GLU A CA 1
ATOM 1779 C C . GLU A 1 218 ? 4.417 1.286 -24.584 1.00 90.19 218 GLU A C 1
ATOM 1781 O O . GLU A 1 218 ? 5.068 0.765 -25.486 1.00 90.19 218 GLU A O 1
ATOM 1786 N N . ARG A 1 219 ? 4.907 1.438 -23.346 1.00 90.69 219 ARG A N 1
ATOM 1787 C CA . ARG A 1 219 ? 6.272 1.063 -22.949 1.00 90.69 219 ARG A CA 1
ATOM 1788 C C . ARG A 1 219 ? 6.374 -0.407 -22.560 1.00 90.69 219 ARG A C 1
ATOM 1790 O O . ARG A 1 219 ? 7.379 -1.032 -22.878 1.00 90.69 219 ARG A O 1
ATOM 1797 N N . PHE A 1 220 ? 5.354 -0.926 -21.880 1.00 91.88 220 PHE A N 1
ATOM 1798 C CA . PHE A 1 220 ? 5.283 -2.281 -21.330 1.00 91.88 220 PHE A CA 1
ATOM 1799 C C . PHE A 1 220 ? 3.956 -2.930 -21.745 1.00 91.88 220 PHE A C 1
ATOM 1801 O O . PHE A 1 220 ? 3.111 -3.189 -20.888 1.00 91.88 220 PHE A O 1
ATOM 1808 N N . PRO A 1 221 ? 3.695 -3.119 -23.048 1.00 89.62 221 PRO A N 1
ATOM 1809 C CA . PRO A 1 221 ? 2.428 -3.678 -23.495 1.00 89.62 221 PRO A CA 1
ATOM 1810 C C . PRO A 1 221 ? 2.232 -5.086 -22.930 1.00 89.62 221 PRO A C 1
ATOM 1812 O O . PRO A 1 221 ? 3.186 -5.835 -22.733 1.00 89.62 221 PRO A O 1
ATOM 1815 N N . VAL A 1 222 ? 0.978 -5.468 -22.693 1.00 85.25 222 VAL A N 1
ATOM 1816 C CA . VAL A 1 222 ? 0.652 -6.878 -22.457 1.00 85.25 222 VAL A CA 1
ATOM 1817 C C . VAL A 1 222 ? 1.044 -7.641 -23.716 1.00 85.25 222 VAL A C 1
ATOM 1819 O O . VAL A 1 222 ? 0.472 -7.403 -24.786 1.00 85.25 222 VAL A O 1
ATOM 1822 N N . ASP A 1 223 ? 2.030 -8.531 -23.600 1.00 74.56 223 ASP A N 1
ATOM 1823 C CA . ASP A 1 223 ? 2.342 -9.451 -24.683 1.00 74.56 223 ASP A CA 1
ATOM 1824 C C . ASP A 1 223 ? 1.049 -10.164 -25.059 1.00 74.56 223 ASP A C 1
ATOM 1826 O O . ASP A 1 223 ? 0.334 -10.676 -24.192 1.00 74.56 223 ASP A O 1
ATOM 1830 N N . LYS A 1 224 ? 0.724 -10.197 -26.354 1.00 47.56 224 LYS A N 1
ATOM 1831 C CA . LYS A 1 224 ? -0.293 -11.122 -26.850 1.00 47.56 224 LYS A CA 1
ATOM 1832 C C . LYS A 1 224 ? 0.254 -12.525 -26.608 1.00 47.56 224 LYS A C 1
ATOM 1834 O O . LYS A 1 224 ? 0.925 -13.079 -27.474 1.00 47.56 224 LYS A O 1
ATOM 1839 N N . VAL A 1 225 ? 0.041 -13.066 -25.415 1.00 39.66 225 VAL A N 1
ATOM 1840 C CA . VAL A 1 225 ? 0.274 -14.477 -25.152 1.00 39.66 225 VAL A CA 1
ATOM 1841 C C . VAL A 1 225 ? -0.656 -15.200 -26.117 1.00 39.66 225 VAL A C 1
ATOM 1843 O O . VAL A 1 225 ? -1.869 -15.007 -26.069 1.00 39.66 225 VAL A O 1
ATOM 1846 N N . ALA A 1 226 ? -0.055 -15.900 -27.078 1.00 35.59 226 ALA A N 1
ATOM 1847 C CA . ALA A 1 226 ? -0.766 -16.803 -27.961 1.00 35.59 226 ALA A CA 1
ATOM 1848 C C . ALA A 1 226 ? -1.557 -17.790 -27.095 1.00 35.59 226 ALA A C 1
ATOM 1850 O O . ALA A 1 226 ? -0.987 -18.350 -26.155 1.00 35.59 226 ALA A O 1
ATOM 1851 N N . ASP A 1 227 ? -2.847 -17.916 -27.408 1.00 33.53 227 ASP A N 1
ATOM 1852 C CA . ASP A 1 227 ? -3.777 -18.880 -26.812 1.00 33.53 227 ASP A CA 1
ATOM 1853 C C . ASP A 1 227 ? -3.195 -20.305 -26.742 1.00 33.53 227 ASP A C 1
ATOM 1855 O O . ASP A 1 227 ? -2.509 -20.726 -27.709 1.00 33.53 227 ASP A O 1
#

Solvent-accessible surface area (backbone atoms only — not comparable to full-atom values): 13216 Å² total; per-residue (Å²): 130,86,58,45,99,41,77,53,76,45,62,62,27,67,65,40,15,55,55,37,34,68,53,42,53,70,43,88,83,42,54,67,70,59,62,78,36,54,73,43,54,39,64,71,67,50,52,72,66,56,49,52,77,45,32,76,28,49,47,62,15,41,35,63,40,26,56,55,55,68,42,57,83,42,68,92,78,69,44,50,82,86,49,46,63,62,29,54,59,57,59,70,44,52,57,64,38,52,52,46,18,52,54,45,58,69,34,30,60,42,69,31,40,61,94,46,43,70,64,27,29,48,51,50,17,63,77,66,70,47,96,57,66,66,79,84,80,78,84,76,73,88,68,86,64,86,74,77,79,71,48,72,68,36,44,51,46,51,47,34,68,23,51,68,23,48,53,50,50,57,48,48,52,47,46,47,52,26,53,50,46,18,72,77,69,74,54,76,55,85,56,83,79,72,87,75,65,92,71,64,33,35,53,68,61,94,88,47,67,30,10,80,36,69,86,43,20,88,82,28,48,57,73,82,72,77,131

Organism: NCBI:txid1486917

Foldseek 3Di:
DAADADEEEDEQLLVQLLVLLVVLLPDPLADPLSVVDALQCQLPPDAFVNCLSNVSSRCSSQVQLCVQQVLDDDVVVVDDPVCNVVSLVVVVPLLVSLVSSLVSLLSHLAYYYPVPVVLRQVLVCVSVVPPDRDDDDPPPPPDPPPRDDHDPQSSQSSCLVRVSSNLSVVQSVQQSVQSSVCVVPVDGDGDDRPDDDPDGQWDDDSPAIAGCDTPCCVRHPDPPPPD

Radius of gyration: 18.78 Å; Cα contacts (8 Å, |Δi|>4): 284; chains: 1; bounding box: 48×40×58 Å

InterPro domains:
  IPR027417 P-loop containing nucleoside triphosphate hydrolase [G3DSA:3.40.50.300] (1-188)
  IPR053259 Golvesin-related Golgi apparatus protein [PTHR32301] (6-180)

Mean predicted aligned error: 5.11 Å

Secondary structure (DSSP, 8-state):
-PPEEEEEEE--HHHHHHHHHHHHTTSTTS-HHHHHS-HHHHHHH--HHHHHHTTHHHHGGGHHHHHHHT----GGGT--TTTHHHHHHHHH-HHHHHHHHHHHHHHEEEEEEGGGHHHHHHHHHHHHT-SS------TT-S----PPPPPHHHHHHHHHH-HHHHHHHHHHHHHHHHHHHHHHHS---PPPPPPPPSS-SEEE-SS-EEESSSTTTTTSB------

Nearest PDB structures (foldseek):
  4wpc-assembly1_A  TM=1.424E-01  e=7.671E-01  Saccharomyces cerevisiae S288C

Sequence (227 aa):
GPRVDVVTLLREPVSRAISHFYFFRRFAYAPKSMKSRTINEWLLESNEQELLDSRDAWQDGQAAVSWLTGTHIASWVGCTKAEIPAKEEKAKDHVAMLQLAAERLDSTRWFGILEDLPRSMELLQHEFQLEKTPTMARANQARKTQRVELTDEAREVLRSLIPQDLWLYDYSKLLFEARWNHYQTGTYVPPEMPPIPQQIPCWSNRFHLQCGSGPLAERFPVDKVAD